Protein AF-A0A9P7VE29-F1 (afdb_monomer_lite)

Structure (mmCIF, N/CA/C/O backbone):
data_AF-A0A9P7VE29-F1
#
_entry.id   AF-A0A9P7VE29-F1
#
loop_
_atom_site.group_PDB
_atom_site.id
_atom_site.type_symbol
_atom_site.label_atom_id
_atom_site.label_alt_id
_atom_site.label_comp_id
_atom_site.label_asym_id
_atom_site.label_entity_id
_atom_site.label_seq_id
_atom_site.pdbx_PDB_ins_code
_atom_site.Cartn_x
_atom_site.Cartn_y
_atom_site.Cartn_z
_atom_site.occupancy
_atom_site.B_iso_or_equiv
_atom_site.auth_seq_id
_atom_site.auth_comp_id
_atom_site.auth_asym_id
_atom_site.auth_atom_id
_atom_site.pdbx_PDB_model_num
ATOM 1 N N . MET A 1 1 ? 29.656 24.419 2.955 1.00 75.81 1 MET A N 1
ATOM 2 C CA . MET A 1 1 ? 28.545 24.438 1.977 1.00 75.81 1 MET A CA 1
ATOM 3 C C . MET A 1 1 ? 28.379 23.036 1.425 1.00 75.81 1 MET A C 1
ATOM 5 O O . MET A 1 1 ? 29.348 22.506 0.902 1.00 75.81 1 MET A O 1
ATOM 9 N N . ILE A 1 2 ? 27.203 22.421 1.574 1.00 77.12 2 ILE A N 1
ATOM 10 C CA . ILE A 1 2 ? 26.905 21.156 0.888 1.00 77.12 2 ILE A CA 1
ATOM 11 C C . ILE A 1 2 ? 26.527 21.522 -0.553 1.00 77.12 2 ILE A C 1
ATOM 13 O O . ILE A 1 2 ? 25.641 22.362 -0.730 1.00 77.12 2 ILE A O 1
ATOM 17 N N . PRO A 1 3 ? 27.185 20.963 -1.580 1.00 87.25 3 PRO A N 1
ATOM 18 C CA . PRO A 1 3 ? 26.810 21.242 -2.958 1.00 87.25 3 PRO A CA 1
ATOM 19 C C . PRO A 1 3 ? 25.378 20.764 -3.207 1.00 87.25 3 PRO A C 1
ATOM 21 O O . PRO A 1 3 ? 24.994 19.687 -2.750 1.00 87.25 3 PRO A O 1
ATOM 24 N N . ILE A 1 4 ? 24.598 21.539 -3.961 1.00 87.38 4 ILE A N 1
ATOM 25 C CA . ILE A 1 4 ? 23.197 21.230 -4.299 1.00 87.38 4 ILE A CA 1
ATOM 26 C C . ILE A 1 4 ? 23.060 19.807 -4.872 1.00 87.38 4 ILE A C 1
ATOM 28 O O . ILE A 1 4 ? 22.106 19.100 -4.558 1.00 87.38 4 ILE A O 1
ATOM 32 N N . SER A 1 5 ? 24.061 19.343 -5.621 1.00 85.06 5 SER A N 1
ATOM 33 C CA . SER A 1 5 ? 24.131 17.986 -6.168 1.00 85.06 5 SER A CA 1
ATOM 34 C C . SER A 1 5 ? 24.091 16.890 -5.093 1.00 85.06 5 SER A C 1
ATOM 36 O O . SER A 1 5 ? 23.427 15.878 -5.285 1.00 85.06 5 SER A O 1
ATOM 38 N N . PHE A 1 6 ? 24.735 17.089 -3.937 1.00 86.31 6 PHE A N 1
ATOM 39 C CA . PHE A 1 6 ? 24.706 16.113 -2.838 1.00 86.31 6 PHE A CA 1
ATOM 40 C C . PHE A 1 6 ? 23.330 16.038 -2.173 1.00 86.31 6 PHE A C 1
ATOM 42 O O . PHE A 1 6 ? 22.884 14.948 -1.820 1.00 86.31 6 PHE A O 1
ATOM 49 N N . LEU A 1 7 ? 22.636 17.174 -2.039 1.00 88.31 7 LEU A N 1
ATOM 50 C CA . LEU A 1 7 ? 21.263 17.191 -1.528 1.00 88.31 7 LEU A CA 1
ATOM 51 C C . LEU A 1 7 ? 20.326 16.413 -2.459 1.00 88.31 7 LEU A C 1
ATOM 53 O O . LEU A 1 7 ? 19.532 15.605 -1.985 1.00 88.31 7 LEU A O 1
ATOM 57 N N . TRP A 1 8 ? 20.462 16.590 -3.776 1.00 86.56 8 TRP A N 1
ATOM 58 C CA . TRP A 1 8 ? 19.682 15.840 -4.765 1.00 86.56 8 TRP A CA 1
ATOM 59 C C . TRP A 1 8 ? 19.918 14.336 -4.697 1.00 86.56 8 TRP A C 1
ATOM 61 O O . TRP A 1 8 ? 18.954 13.574 -4.658 1.00 86.56 8 TRP A O 1
ATOM 71 N N . VAL A 1 9 ? 21.181 13.908 -4.635 1.00 86.44 9 VAL A N 1
ATOM 72 C CA . VAL A 1 9 ? 21.529 12.486 -4.494 1.00 86.44 9 VAL A CA 1
ATOM 73 C C . VAL A 1 9 ? 20.921 11.906 -3.219 1.00 86.44 9 VAL A C 1
ATOM 75 O O . VAL A 1 9 ? 20.396 10.795 -3.239 1.00 86.44 9 VAL A O 1
ATOM 78 N N . TRP A 1 10 ? 20.927 12.662 -2.121 1.00 88.94 10 TRP A N 1
ATOM 79 C CA . TRP A 1 10 ? 20.339 12.210 -0.866 1.00 88.94 10 TRP A CA 1
ATOM 80 C C . TRP A 1 10 ? 18.811 12.076 -0.937 1.00 88.94 10 TRP A C 1
ATOM 82 O O . TRP A 1 10 ? 18.278 11.040 -0.535 1.00 88.94 10 TRP A O 1
ATOM 92 N N . PHE A 1 11 ? 18.104 13.062 -1.502 1.00 88.06 11 PHE A N 1
ATOM 93 C CA . PHE A 1 11 ? 16.651 12.981 -1.696 1.00 88.06 11 PHE A CA 1
ATOM 94 C C . PHE A 1 11 ? 16.256 11.840 -2.640 1.00 88.06 11 PHE A C 1
ATOM 96 O O . PHE A 1 11 ? 15.346 11.072 -2.323 1.00 88.06 11 PHE A O 1
ATOM 103 N N . ALA A 1 12 ? 16.964 11.690 -3.762 1.00 85.25 12 ALA A N 1
ATOM 104 C CA . ALA A 1 12 ? 16.745 10.595 -4.702 1.00 85.25 12 ALA A CA 1
ATOM 105 C C . ALA A 1 12 ? 17.015 9.233 -4.047 1.00 85.25 12 ALA A C 1
ATOM 107 O O . ALA A 1 12 ? 16.220 8.310 -4.199 1.00 85.25 12 ALA A O 1
ATOM 108 N N . GLY A 1 13 ? 18.084 9.120 -3.255 1.00 87.81 13 GLY A N 1
ATOM 109 C CA . GLY A 1 13 ? 18.413 7.905 -2.513 1.00 87.81 13 GLY A CA 1
ATOM 110 C C . GLY A 1 13 ? 17.355 7.534 -1.471 1.00 87.81 13 GLY A C 1
ATOM 111 O O . GLY A 1 13 ? 16.974 6.369 -1.372 1.00 87.81 13 GLY A O 1
ATOM 112 N N . ALA A 1 14 ? 16.827 8.513 -0.730 1.00 89.69 14 ALA A N 1
ATOM 113 C CA . ALA A 1 14 ? 15.747 8.284 0.229 1.00 89.69 14 ALA A CA 1
ATOM 114 C C . ALA A 1 14 ? 14.462 7.793 -0.462 1.00 89.69 14 ALA A C 1
ATOM 116 O O . ALA A 1 14 ? 13.834 6.839 0.001 1.00 89.69 14 ALA A O 1
ATOM 117 N N . LEU A 1 15 ? 14.107 8.403 -1.598 1.00 87.75 15 LEU A N 1
ATOM 118 C CA . LEU A 1 15 ? 12.953 8.001 -2.398 1.00 87.75 15 LEU A CA 1
ATOM 119 C C . LEU A 1 15 ? 13.136 6.590 -2.982 1.00 87.75 15 LEU A C 1
ATOM 121 O O . LEU A 1 15 ? 12.229 5.761 -2.890 1.00 87.75 15 LEU A O 1
ATOM 125 N N . LEU A 1 16 ? 14.325 6.288 -3.516 1.00 87.44 16 LEU A N 1
ATOM 126 C CA . LEU A 1 16 ? 14.678 4.963 -4.026 1.00 87.44 16 LEU A CA 1
ATOM 127 C C . LEU A 1 16 ? 14.506 3.904 -2.933 1.00 87.44 16 LEU A C 1
ATOM 129 O O . LEU A 1 16 ? 13.811 2.914 -3.157 1.00 87.44 16 LEU A O 1
ATOM 133 N N . ALA A 1 17 ? 15.065 4.145 -1.742 1.00 90.50 17 ALA A N 1
ATOM 134 C CA . ALA A 1 17 ? 14.970 3.233 -0.605 1.00 90.50 17 ALA A CA 1
ATOM 135 C C . ALA A 1 17 ? 13.512 2.976 -0.190 1.00 90.50 17 ALA A C 1
ATOM 137 O O . ALA A 1 17 ? 13.127 1.829 0.052 1.00 90.50 17 ALA A O 1
ATOM 138 N N . GLN A 1 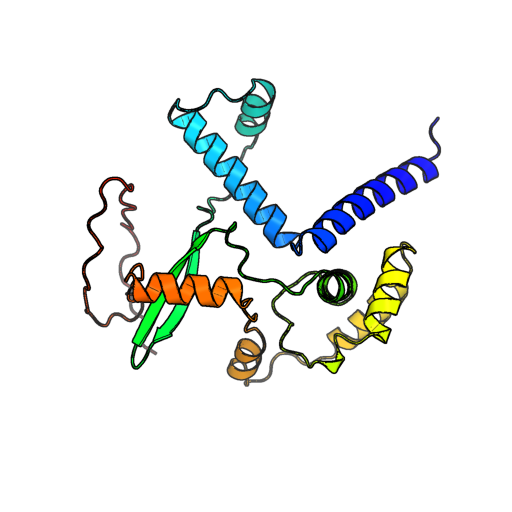18 ? 12.677 4.019 -0.158 1.00 89.75 18 GLN A N 1
ATOM 139 C CA . GLN A 1 18 ? 11.247 3.885 0.124 1.00 89.75 18 GLN A CA 1
ATOM 140 C C . GLN A 1 18 ? 10.540 3.022 -0.931 1.00 89.75 18 GLN A C 1
ATOM 142 O O . GLN A 1 18 ? 9.814 2.090 -0.581 1.00 89.75 18 GLN A O 1
ATOM 147 N N . HIS A 1 19 ? 10.809 3.250 -2.217 1.00 87.31 19 HIS A N 1
ATOM 148 C CA . HIS A 1 19 ? 10.268 2.415 -3.288 1.00 87.31 19 HIS A CA 1
ATOM 149 C C . HIS A 1 19 ? 10.789 0.974 -3.250 1.00 87.31 19 HIS A C 1
ATOM 151 O O . HIS A 1 19 ? 10.026 0.055 -3.537 1.00 87.31 19 HIS A O 1
ATOM 157 N N . THR A 1 20 ? 12.039 0.739 -2.835 1.00 88.75 20 THR A N 1
ATOM 158 C CA . THR A 1 20 ? 12.557 -0.627 -2.647 1.00 88.75 20 THR A CA 1
ATOM 159 C C . THR A 1 20 ? 11.725 -1.373 -1.608 1.00 88.75 20 THR A C 1
ATOM 161 O O . THR A 1 20 ? 11.381 -2.540 -1.797 1.00 88.75 20 THR A O 1
ATOM 164 N N . VAL A 1 21 ? 11.365 -0.699 -0.510 1.00 90.31 21 VAL A N 1
ATOM 165 C CA . VAL A 1 21 ? 10.508 -1.275 0.532 1.00 90.31 21 VAL A CA 1
ATOM 166 C C . VAL A 1 21 ? 9.122 -1.602 -0.022 1.00 90.31 21 VAL A C 1
ATOM 168 O O . VAL A 1 21 ? 8.611 -2.682 0.272 1.00 90.31 21 VAL A O 1
ATOM 171 N N . TYR A 1 22 ? 8.537 -0.725 -0.840 1.00 87.69 22 TYR A N 1
ATOM 172 C CA . TYR A 1 22 ? 7.242 -0.961 -1.489 1.00 87.69 22 TYR A CA 1
ATOM 173 C C . TYR A 1 22 ? 7.268 -2.168 -2.424 1.00 87.69 22 TYR A C 1
ATOM 175 O O . TYR A 1 22 ? 6.435 -3.061 -2.291 1.00 87.69 22 TYR A O 1
ATOM 183 N N . VAL A 1 23 ? 8.282 -2.265 -3.286 1.00 86.31 23 VAL A N 1
ATOM 184 C CA . VAL A 1 23 ? 8.457 -3.411 -4.188 1.00 86.31 23 VAL A CA 1
ATOM 185 C C . VAL A 1 23 ? 8.643 -4.707 -3.399 1.00 86.31 23 VAL A C 1
ATOM 187 O O . VAL A 1 23 ? 8.011 -5.713 -3.713 1.00 86.31 23 VAL A O 1
ATOM 190 N N . ARG A 1 24 ? 9.460 -4.683 -2.337 1.00 87.88 24 ARG A N 1
ATOM 191 C CA . ARG A 1 24 ? 9.727 -5.860 -1.497 1.00 87.88 24 ARG A CA 1
ATOM 192 C C . ARG A 1 24 ? 8.501 -6.325 -0.714 1.00 87.88 24 ARG A C 1
ATOM 194 O O . ARG A 1 24 ? 8.327 -7.526 -0.537 1.00 87.88 24 ARG A O 1
ATOM 201 N N . LYS A 1 25 ? 7.701 -5.391 -0.199 1.00 85.88 25 LYS A N 1
ATOM 202 C CA . LYS A 1 25 ? 6.489 -5.694 0.576 1.00 85.88 25 LYS A CA 1
ATOM 203 C C . LYS A 1 25 ? 5.252 -5.894 -0.293 1.00 85.88 25 LYS A C 1
ATOM 205 O O . LYS A 1 25 ? 4.203 -6.189 0.261 1.00 85.88 25 LYS A O 1
ATOM 210 N N . ASP A 1 26 ? 5.392 -5.735 -1.607 1.00 84.62 26 ASP A N 1
ATOM 211 C CA . ASP A 1 26 ? 4.286 -5.791 -2.558 1.00 84.62 26 ASP A CA 1
ATOM 212 C C . ASP A 1 26 ? 3.151 -4.817 -2.200 1.00 84.62 26 ASP A C 1
ATOM 214 O O . ASP A 1 26 ? 1.978 -5.163 -2.243 1.00 84.62 26 ASP A O 1
ATOM 218 N N . LEU A 1 27 ? 3.530 -3.604 -1.781 1.00 84.94 27 LEU A N 1
ATOM 219 C CA . LEU A 1 27 ? 2.615 -2.536 -1.377 1.00 84.94 27 LEU A CA 1
ATOM 220 C C . LEU A 1 27 ? 2.662 -1.396 -2.384 1.00 84.94 27 LEU A C 1
ATOM 222 O O . LEU A 1 27 ? 3.737 -1.019 -2.858 1.00 84.94 27 LEU A O 1
ATOM 226 N N . THR A 1 28 ? 1.514 -0.776 -2.631 1.00 84.69 28 THR A N 1
ATOM 227 C CA . THR A 1 28 ? 1.458 0.493 -3.364 1.00 84.69 28 THR A CA 1
ATOM 228 C C . THR A 1 28 ? 1.632 1.692 -2.437 1.00 84.69 28 THR A C 1
ATOM 230 O O . THR A 1 28 ? 1.356 1.650 -1.235 1.00 84.69 28 THR A O 1
ATOM 233 N N . THR A 1 29 ? 2.029 2.828 -3.013 1.00 84.44 29 THR A N 1
ATOM 234 C CA . THR A 1 29 ? 2.123 4.108 -2.295 1.00 84.44 29 THR A CA 1
ATOM 235 C C . THR A 1 29 ? 0.766 4.505 -1.701 1.00 84.44 29 THR A C 1
ATOM 237 O O . THR A 1 29 ? 0.694 5.058 -0.604 1.00 84.44 29 THR A O 1
ATOM 240 N N . ILE A 1 30 ? -0.329 4.209 -2.412 1.00 83.38 30 ILE A N 1
ATOM 241 C CA . ILE A 1 30 ? -1.697 4.518 -1.976 1.00 83.38 30 ILE A CA 1
ATOM 242 C C . ILE A 1 30 ? -2.090 3.660 -0.767 1.00 83.38 30 ILE A C 1
ATOM 244 O O . ILE A 1 30 ? -2.738 4.157 0.162 1.00 83.38 30 ILE A O 1
ATOM 248 N N . GLU A 1 31 ? -1.698 2.388 -0.745 1.00 84.19 31 GLU A N 1
ATOM 249 C CA . GLU A 1 31 ? -1.949 1.491 0.384 1.00 84.19 31 GLU A CA 1
ATOM 250 C C . GLU A 1 31 ? -1.152 1.882 1.619 1.00 84.19 31 GLU A C 1
ATOM 252 O O . GLU A 1 31 ? -1.751 2.008 2.685 1.00 84.19 31 GLU A O 1
ATOM 257 N N . ASP A 1 32 ? 0.146 2.162 1.487 1.00 87.06 32 ASP A N 1
ATOM 258 C CA . ASP A 1 32 ? 0.966 2.622 2.615 1.00 87.06 32 ASP A CA 1
ATOM 259 C C . ASP A 1 32 ? 0.418 3.933 3.198 1.00 87.06 32 ASP A C 1
ATOM 261 O O . ASP A 1 32 ? 0.259 4.081 4.413 1.00 87.06 32 ASP A O 1
ATOM 265 N N . LEU A 1 33 ? -0.004 4.861 2.332 1.00 85.81 33 LEU A N 1
ATOM 266 C CA . LEU A 1 33 ? -0.656 6.094 2.763 1.00 85.81 33 LEU A CA 1
ATOM 267 C C . LEU A 1 33 ? -1.979 5.818 3.497 1.00 85.81 33 LEU A C 1
ATOM 269 O O . LEU A 1 33 ? -2.259 6.447 4.521 1.00 85.81 33 LEU A O 1
ATOM 273 N N . SER A 1 34 ? -2.789 4.880 3.001 1.00 85.56 34 SER A N 1
ATOM 274 C CA . SER A 1 34 ? -4.060 4.483 3.623 1.00 85.56 34 SER A CA 1
ATOM 275 C C . SER A 1 34 ? -3.839 3.831 4.991 1.00 85.56 34 SER A C 1
ATOM 277 O O . SER A 1 34 ? -4.496 4.195 5.968 1.00 85.56 34 SER A O 1
ATOM 279 N N . GLN A 1 35 ? -2.866 2.925 5.091 1.00 88.31 35 GLN A N 1
ATOM 280 C CA . GLN A 1 35 ? -2.464 2.285 6.342 1.00 88.31 35 GLN A CA 1
ATOM 281 C C . GLN A 1 35 ? -1.915 3.309 7.341 1.00 88.31 35 GLN A C 1
ATOM 283 O O . GLN A 1 35 ? -2.268 3.281 8.520 1.00 88.31 35 GLN A O 1
ATOM 288 N N . GLY A 1 36 ? -1.092 4.253 6.882 1.00 86.06 36 GLY A N 1
ATOM 289 C CA . GLY A 1 36 ? -0.565 5.342 7.700 1.00 86.06 36 GLY A CA 1
ATOM 290 C C . GLY A 1 36 ? -1.666 6.254 8.245 1.00 86.06 36 GLY A C 1
ATOM 291 O O . GLY A 1 36 ? -1.647 6.596 9.430 1.00 86.06 36 GLY A O 1
ATOM 292 N N . ARG A 1 37 ? -2.659 6.609 7.417 1.00 84.25 37 ARG A N 1
ATOM 293 C CA . ARG A 1 37 ? -3.846 7.370 7.848 1.00 84.25 37 ARG A CA 1
ATOM 294 C C . ARG A 1 37 ? -4.633 6.612 8.912 1.00 84.25 37 ARG A C 1
ATOM 296 O O . ARG A 1 37 ? -4.935 7.187 9.953 1.00 84.25 37 ARG A O 1
ATOM 303 N N . PHE A 1 38 ? -4.874 5.321 8.698 1.00 86.00 38 PHE A N 1
ATOM 304 C CA . PHE A 1 38 ? -5.592 4.486 9.655 1.00 86.00 38 PHE A CA 1
ATOM 305 C C . PHE A 1 38 ? -4.854 4.336 10.996 1.00 86.00 38 PHE A C 1
ATOM 307 O O . PHE A 1 38 ? -5.468 4.482 12.051 1.00 86.00 38 PHE A O 1
ATOM 314 N N . LYS A 1 39 ? -3.528 4.133 10.990 1.00 85.31 39 LYS A N 1
ATOM 315 C CA . LYS A 1 39 ? -2.718 4.083 12.225 1.00 85.31 39 LYS A CA 1
ATOM 316 C C . LYS A 1 39 ? -2.794 5.388 13.012 1.00 85.31 39 LYS A C 1
ATOM 318 O O . LYS A 1 39 ? -2.961 5.359 14.227 1.00 85.31 39 LYS A O 1
ATOM 323 N N . ARG A 1 40 ? -2.688 6.532 12.326 1.00 81.69 40 ARG A N 1
ATOM 324 C CA . ARG A 1 40 ? -2.809 7.858 12.955 1.00 81.69 40 ARG A CA 1
ATOM 325 C C . ARG A 1 40 ? -4.199 8.075 13.539 1.00 81.69 40 ARG A C 1
ATOM 327 O O . ARG A 1 40 ? -4.306 8.598 14.641 1.00 81.69 40 ARG A O 1
ATOM 334 N N . PHE A 1 41 ? -5.233 7.644 12.819 1.00 82.50 41 PHE A N 1
ATOM 335 C CA . PHE A 1 41 ? -6.609 7.700 13.291 1.00 82.50 41 PHE A CA 1
ATOM 336 C C . PHE A 1 41 ? -6.801 6.873 14.569 1.00 82.50 41 PHE A C 1
ATOM 338 O O . PHE A 1 41 ? -7.195 7.430 15.589 1.00 82.50 41 PHE A O 1
ATOM 345 N N . LYS A 1 42 ? -6.421 5.588 14.560 1.00 82.75 42 LYS A N 1
ATOM 346 C CA . LYS A 1 42 ? -6.508 4.720 15.747 1.00 82.75 42 LYS A CA 1
ATOM 347 C C . LYS A 1 42 ? -5.713 5.258 16.937 1.00 82.75 42 LYS A C 1
ATOM 349 O O . LYS A 1 42 ? -6.183 5.197 18.066 1.00 82.75 42 LYS A O 1
ATOM 354 N N . ALA A 1 43 ? -4.522 5.803 16.694 1.00 81.75 43 ALA A N 1
ATOM 355 C CA . ALA A 1 43 ? -3.702 6.397 17.745 1.00 81.75 43 ALA A CA 1
ATOM 356 C C . ALA A 1 43 ? -4.372 7.628 18.382 1.00 81.75 43 ALA A C 1
ATOM 358 O O . ALA A 1 43 ? -4.331 7.796 19.599 1.00 81.75 43 ALA A O 1
ATOM 359 N N . LEU A 1 44 ? -5.013 8.473 17.569 1.00 79.56 44 LEU A N 1
ATOM 360 C CA . LEU A 1 44 ? -5.776 9.619 18.058 1.00 79.56 44 LEU A CA 1
ATOM 361 C C . LEU A 1 44 ? -7.024 9.177 18.832 1.00 79.56 44 LEU A C 1
ATOM 363 O O . LEU A 1 44 ? -7.318 9.734 19.885 1.00 79.56 44 LEU A O 1
ATOM 367 N N . GLU A 1 45 ? -7.734 8.165 18.336 1.00 82.38 45 GLU A N 1
ATOM 368 C CA . GLU A 1 45 ? -8.905 7.597 19.002 1.00 82.38 45 GLU A CA 1
ATOM 369 C C . GLU A 1 45 ? -8.547 7.036 20.386 1.00 82.38 45 GLU A C 1
ATOM 371 O O . GLU A 1 45 ? -9.169 7.411 21.378 1.00 82.38 45 GLU A O 1
ATOM 376 N N . ALA A 1 46 ? -7.494 6.218 20.470 1.00 83.31 46 ALA A N 1
ATOM 377 C CA . ALA A 1 46 ? -7.010 5.658 21.730 1.00 83.31 46 ALA A CA 1
ATOM 378 C C . ALA A 1 46 ? -6.529 6.746 22.706 1.00 83.31 46 ALA A C 1
ATOM 380 O O . ALA A 1 46 ? -6.702 6.624 23.915 1.00 83.31 46 ALA A O 1
ATOM 381 N N . TYR A 1 47 ? -5.924 7.830 22.210 1.00 81.62 47 TYR A N 1
ATOM 382 C CA . TYR A 1 47 ? -5.555 8.977 23.044 1.00 81.62 47 TYR A CA 1
ATOM 383 C C . TYR A 1 47 ? -6.779 9.720 23.588 1.00 81.62 47 TYR A C 1
ATOM 385 O O . TYR A 1 47 ? -6.827 10.023 24.778 1.00 81.62 47 TYR A O 1
ATOM 393 N N . ASN A 1 48 ? -7.784 9.972 22.747 1.00 81.31 48 ASN A N 1
ATOM 394 C CA . ASN A 1 48 ? -9.019 10.643 23.159 1.00 81.31 48 ASN A CA 1
ATOM 395 C C . ASN A 1 48 ? -9.826 9.809 24.166 1.00 81.31 48 ASN A C 1
ATOM 397 O O . ASN A 1 48 ? -10.471 10.377 25.042 1.00 81.31 48 ASN A O 1
ATOM 401 N N . LYS A 1 49 ? -9.756 8.476 24.070 1.00 83.12 49 LYS A N 1
ATOM 402 C CA . LYS A 1 49 ? -10.344 7.535 25.039 1.00 83.12 49 LYS A CA 1
ATOM 403 C C . LYS A 1 49 ? -9.510 7.364 26.318 1.00 83.12 49 LYS A C 1
ATOM 405 O O . LYS A 1 49 ? -9.948 6.691 27.241 1.00 83.12 49 LYS A O 1
ATOM 410 N N . GLY A 1 50 ? -8.315 7.959 26.391 1.00 81.94 50 GLY A N 1
ATOM 411 C CA . GLY A 1 50 ? -7.403 7.821 27.533 1.00 81.94 50 GLY A CA 1
ATOM 412 C C . GLY A 1 50 ? -6.690 6.464 27.620 1.00 81.94 50 GLY A C 1
ATOM 413 O O . GLY A 1 50 ? -5.995 6.197 28.596 1.00 81.94 50 GLY A O 1
ATOM 414 N N . GLU A 1 51 ? -6.821 5.619 26.597 1.00 80.31 51 GLU A N 1
ATOM 415 C CA . GLU A 1 51 ? -6.288 4.253 26.550 1.00 80.31 51 GLU A CA 1
ATOM 416 C C . GLU A 1 51 ? -4.799 4.207 26.171 1.00 80.31 51 GLU A C 1
ATOM 418 O O . GLU A 1 51 ? -4.114 3.227 26.457 1.00 80.31 51 GLU A O 1
ATOM 423 N N . SER A 1 52 ? -4.264 5.260 25.534 1.00 73.81 52 SER A N 1
ATOM 424 C CA . SER A 1 52 ? -2.859 5.301 25.107 1.00 73.81 52 SER A CA 1
ATOM 425 C C . SER A 1 52 ? -2.098 6.525 25.617 1.00 73.81 52 SER A C 1
ATOM 427 O O . SER A 1 52 ? -2.537 7.671 25.497 1.00 73.81 52 SER A O 1
ATOM 429 N N . LYS A 1 53 ? -0.887 6.282 26.132 1.00 71.50 53 LYS A N 1
ATOM 430 C CA . LYS A 1 53 ? 0.102 7.327 26.416 1.00 71.50 53 LYS A CA 1
ATOM 431 C C . LYS A 1 53 ? 0.919 7.578 25.152 1.00 71.50 53 LYS A C 1
ATOM 433 O O . LYS A 1 53 ? 1.964 6.968 24.946 1.00 71.50 53 LYS A O 1
ATOM 438 N N . LEU A 1 54 ? 0.425 8.454 24.279 1.00 72.81 54 LEU A N 1
ATOM 439 C CA . LEU A 1 54 ? 1.231 8.967 23.171 1.00 72.81 54 LEU A CA 1
ATOM 440 C C . LEU A 1 54 ? 2.460 9.700 23.718 1.00 72.81 54 LEU A C 1
ATOM 442 O O . LEU A 1 54 ? 2.355 10.474 24.671 1.00 72.81 54 LEU A O 1
ATOM 446 N N . ASN A 1 55 ? 3.612 9.517 23.070 1.00 79.50 55 ASN A N 1
ATOM 447 C CA . ASN A 1 55 ? 4.793 10.321 23.375 1.00 79.50 55 ASN A CA 1
ATOM 448 C C . ASN A 1 55 ? 4.467 11.817 23.195 1.00 79.50 55 ASN A C 1
ATOM 450 O O . ASN A 1 55 ? 3.739 12.168 22.260 1.00 79.50 55 ASN A O 1
ATOM 454 N N . PRO A 1 56 ? 5.032 12.720 24.018 1.00 74.88 56 PRO A N 1
ATOM 455 C CA . PRO A 1 56 ? 4.687 14.145 23.998 1.00 74.88 56 PRO A CA 1
ATOM 456 C C . PRO A 1 56 ? 4.886 14.782 22.616 1.00 74.88 56 PRO A C 1
ATOM 458 O O . PRO A 1 56 ? 4.063 15.579 22.170 1.00 74.88 56 PRO A O 1
ATOM 461 N N . VAL A 1 57 ? 5.918 14.350 21.884 1.00 77.50 57 VAL A N 1
ATOM 462 C CA . VAL A 1 57 ? 6.180 14.774 20.500 1.00 77.50 57 VAL A CA 1
ATOM 463 C C . VAL A 1 57 ? 5.062 14.328 19.549 1.00 77.50 57 VAL A C 1
ATOM 465 O O . VAL A 1 57 ? 4.586 15.116 18.736 1.00 77.50 57 VAL A O 1
ATOM 468 N N . GLN A 1 58 ? 4.594 13.082 19.660 1.00 76.75 58 GLN A N 1
ATOM 469 C CA . GLN A 1 58 ? 3.525 12.551 18.806 1.00 76.75 58 GLN A CA 1
ATOM 470 C C . GLN A 1 58 ? 2.182 13.218 19.105 1.00 76.75 58 GLN A C 1
ATOM 472 O O . GLN A 1 58 ? 1.482 13.618 18.176 1.00 76.75 58 GLN A O 1
ATOM 477 N N . ALA A 1 59 ? 1.854 13.397 20.387 1.00 76.69 59 ALA A N 1
ATOM 478 C CA . ALA A 1 59 ? 0.660 14.116 20.814 1.00 76.69 59 ALA A CA 1
ATOM 479 C C . ALA A 1 59 ? 0.665 15.563 20.295 1.00 76.69 59 ALA A C 1
ATOM 481 O O . ALA A 1 59 ? -0.357 16.051 19.814 1.00 76.69 59 ALA A O 1
ATOM 482 N N . TRP A 1 60 ? 1.821 16.234 20.324 1.00 79.56 60 TRP A N 1
ATOM 483 C CA . TRP A 1 60 ? 1.978 17.579 19.773 1.00 79.56 60 TRP A CA 1
ATOM 484 C C . TRP A 1 60 ? 1.759 17.624 18.253 1.00 79.56 60 TRP A C 1
ATOM 486 O O . TRP A 1 60 ? 0.991 18.457 17.771 1.00 79.56 60 TRP A O 1
ATOM 496 N N . PHE A 1 61 ? 2.358 16.700 17.491 1.00 78.44 61 PHE A N 1
ATOM 497 C CA . PHE A 1 61 ? 2.152 16.622 16.039 1.00 78.44 61 PHE A CA 1
ATOM 498 C C . PHE A 1 61 ? 0.696 16.329 15.664 1.00 78.44 61 PHE A C 1
ATOM 500 O O . PHE A 1 61 ? 0.185 16.928 14.718 1.00 78.44 61 PHE A O 1
ATOM 507 N N . LEU A 1 62 ? 0.025 15.440 16.401 1.00 73.00 62 LEU A N 1
ATOM 508 C CA . LEU A 1 62 ? -1.381 15.096 16.179 1.00 73.00 62 LEU A CA 1
ATOM 509 C C . LEU A 1 62 ? -2.310 16.274 16.502 1.00 73.00 62 LEU A C 1
ATOM 511 O O . LEU A 1 62 ? -3.171 16.597 15.690 1.00 73.00 62 LEU A O 1
ATOM 515 N N . LYS A 1 63 ? -2.088 16.983 17.619 1.00 72.12 63 LYS A N 1
ATOM 516 C CA . LYS A 1 63 ? -2.868 18.182 17.992 1.00 72.12 63 LYS A CA 1
ATOM 517 C C . LYS A 1 63 ? -2.691 19.347 17.016 1.00 72.12 63 LYS A C 1
ATOM 519 O O . LYS A 1 63 ? -3.598 20.154 16.852 1.00 72.12 63 LYS A O 1
ATOM 524 N N . ARG A 1 64 ? -1.529 19.452 16.364 1.00 76.06 64 ARG A N 1
ATOM 525 C CA . ARG A 1 64 ? -1.232 20.525 15.401 1.00 76.06 64 ARG A CA 1
ATOM 526 C C . ARG A 1 64 ? -1.904 20.318 14.039 1.00 76.06 64 ARG A C 1
ATOM 528 O O . ARG A 1 64 ? -1.952 21.251 13.234 1.00 76.06 64 ARG A O 1
ATOM 535 N N . GLN A 1 65 ? -2.426 19.125 13.754 1.00 69.69 65 GLN A N 1
ATOM 536 C CA . GLN A 1 65 ? -3.194 18.898 12.535 1.00 69.69 65 GLN A CA 1
ATOM 537 C C . GLN A 1 65 ? -4.523 19.658 12.632 1.00 69.69 65 GLN A C 1
ATOM 539 O O . GLN A 1 65 ? -5.444 19.252 13.328 1.00 69.69 65 GLN A O 1
ATOM 544 N N . LYS A 1 66 ? -4.619 20.786 11.912 1.00 56.69 66 LYS A N 1
ATOM 545 C CA . LYS A 1 66 ? -5.819 21.648 11.860 1.00 56.69 66 LYS A CA 1
ATOM 546 C C . LYS A 1 66 ? -7.068 20.932 11.342 1.00 56.69 66 LYS A C 1
ATOM 548 O O . LYS A 1 66 ? -8.174 21.431 11.514 1.00 56.69 66 LYS A O 1
ATOM 553 N N . ARG A 1 67 ? -6.887 19.809 10.652 1.00 61.03 67 ARG A N 1
ATOM 554 C CA . ARG A 1 67 ? -7.966 18.943 10.193 1.00 61.03 67 ARG A CA 1
ATOM 555 C C . ARG A 1 67 ? -7.778 17.597 10.877 1.00 61.03 67 ARG A C 1
ATOM 557 O O . ARG A 1 67 ? -6.644 17.105 10.846 1.00 61.03 67 ARG A O 1
ATOM 564 N N . PRO A 1 68 ? -8.832 17.001 11.461 1.00 59.72 68 PRO A N 1
ATOM 565 C CA . PRO A 1 68 ? -8.747 15.607 11.865 1.00 59.72 68 PRO A CA 1
ATOM 566 C C . PRO A 1 68 ? -8.271 14.799 10.647 1.00 59.72 68 PRO A C 1
ATOM 568 O O . PRO A 1 68 ? -8.656 15.136 9.518 1.00 59.72 68 PRO A O 1
ATOM 571 N N . PRO A 1 69 ? -7.391 13.795 10.824 1.00 60.81 69 PRO A N 1
ATOM 572 C CA . PRO A 1 69 ? -7.015 12.927 9.716 1.00 60.81 69 PRO A CA 1
ATOM 573 C C . PRO A 1 69 ? -8.306 12.443 9.060 1.00 60.81 69 PRO A C 1
ATOM 575 O O . PRO A 1 69 ? -9.197 11.999 9.782 1.00 60.81 69 PRO A O 1
ATOM 578 N N . ASN A 1 70 ? -8.432 12.606 7.733 1.00 58.50 70 ASN A N 1
ATOM 579 C CA . ASN A 1 70 ? -9.640 12.225 6.995 1.00 58.50 70 ASN A CA 1
ATOM 580 C C . ASN A 1 70 ? -10.125 10.874 7.527 1.00 58.50 70 ASN A C 1
ATOM 582 O O . ASN A 1 70 ? -9.350 9.915 7.485 1.00 58.50 70 ASN A O 1
ATOM 586 N N . TRP A 1 71 ? -11.342 10.844 8.083 1.00 58.94 71 TRP A N 1
ATOM 587 C CA . TRP A 1 71 ? -11.945 9.679 8.727 1.00 58.94 71 TRP A CA 1
ATOM 588 C C . TRP A 1 71 ? -12.021 8.531 7.718 1.00 58.94 71 TRP A C 1
ATOM 590 O O . TRP A 1 71 ? -13.002 8.352 7.009 1.00 58.94 71 TRP A O 1
ATOM 600 N N . SER A 1 72 ? -10.953 7.752 7.618 1.00 63.06 72 SER A N 1
ATOM 601 C CA . SER A 1 72 ? -11.003 6.425 7.041 1.00 63.06 72 SER A CA 1
ATOM 602 C C . SER A 1 72 ? -10.925 5.483 8.224 1.00 63.06 72 SER A C 1
ATOM 604 O O . SER A 1 72 ? -9.852 5.342 8.818 1.00 63.06 72 SER A O 1
ATOM 606 N N . SER A 1 73 ? -12.032 4.817 8.550 1.00 67.44 73 SER A N 1
ATOM 607 C CA . SER A 1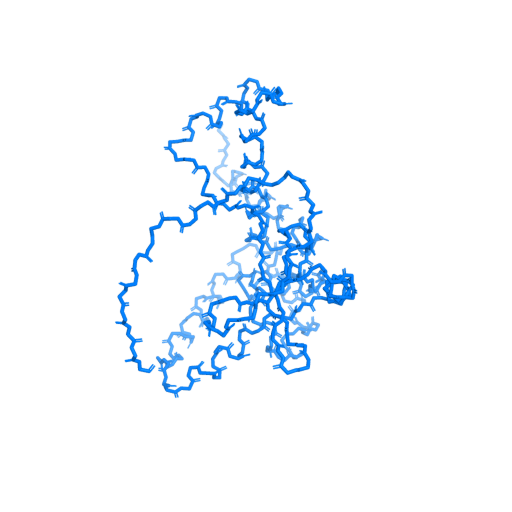 73 ? -12.064 3.742 9.552 1.00 67.44 73 SER A CA 1
ATOM 608 C C . SER A 1 73 ? -11.116 2.587 9.205 1.00 67.44 73 SER A C 1
ATOM 610 O O . SER A 1 73 ? -11.017 1.624 9.953 1.00 67.44 73 SER A O 1
ATOM 612 N N . GLY A 1 74 ? -10.434 2.649 8.053 1.00 79.19 74 GLY A N 1
ATOM 613 C CA . GLY A 1 74 ? -9.581 1.590 7.534 1.00 79.19 74 GLY A CA 1
ATOM 614 C C . GLY A 1 74 ? -10.383 0.377 7.079 1.00 79.19 74 GLY A C 1
ATOM 615 O O . GLY A 1 74 ? -9.788 -0.544 6.531 1.00 79.19 74 GLY A O 1
ATOM 616 N N . GLN A 1 75 ? -11.701 0.389 7.278 1.00 84.75 75 GLN A N 1
ATOM 617 C CA . GLN A 1 75 ? -12.620 -0.627 6.810 1.00 84.75 75 GLN A CA 1
ATOM 618 C C . GLN A 1 75 ? -12.939 -0.356 5.346 1.00 84.75 75 GLN A C 1
ATOM 620 O O . GLN A 1 75 ? -13.178 0.777 4.919 1.00 84.75 75 GLN A O 1
ATOM 625 N N . ARG A 1 76 ? -12.896 -1.423 4.571 1.00 87.50 76 ARG A N 1
ATOM 626 C CA . ARG A 1 76 ? -13.249 -1.483 3.166 1.00 87.50 76 ARG A CA 1
ATOM 627 C C . ARG A 1 76 ? -14.262 -2.605 3.008 1.00 87.50 76 ARG A C 1
ATOM 629 O O . ARG A 1 76 ? -14.296 -3.554 3.787 1.00 87.50 76 ARG A O 1
ATOM 636 N N . PHE A 1 77 ? -15.091 -2.481 1.987 1.00 88.94 77 PHE A N 1
ATOM 637 C CA . PHE A 1 77 ? -16.143 -3.442 1.709 1.00 88.94 77 PHE A CA 1
ATOM 638 C C . PHE A 1 77 ? -15.949 -3.981 0.305 1.00 88.94 77 PHE A C 1
ATOM 640 O O . PHE A 1 77 ? -15.673 -3.223 -0.626 1.00 88.94 77 PHE A O 1
ATOM 647 N N . VAL A 1 78 ? -16.085 -5.292 0.160 1.00 89.75 78 VAL A N 1
ATOM 648 C CA . VAL A 1 78 ? -16.086 -5.957 -1.139 1.00 89.75 78 VAL A CA 1
ATOM 649 C C . VAL A 1 78 ? -17.424 -6.641 -1.340 1.00 89.75 78 VAL A C 1
ATOM 651 O O . VAL A 1 78 ? -17.910 -7.346 -0.458 1.00 89.75 78 VAL A O 1
ATOM 654 N N . SER A 1 79 ? -18.029 -6.412 -2.504 1.00 89.81 79 SER A N 1
ATOM 655 C CA . SER A 1 79 ? -19.223 -7.138 -2.918 1.00 89.81 79 SER A CA 1
ATOM 656 C C . SER A 1 79 ? -18.817 -8.400 -3.674 1.00 89.81 79 SER A C 1
ATOM 658 O O . SER A 1 79 ? -18.062 -8.331 -4.643 1.00 89.81 79 SER A O 1
ATOM 660 N N . ILE A 1 80 ? -19.321 -9.542 -3.223 1.00 88.88 80 ILE A N 1
ATOM 661 C CA . ILE A 1 80 ? -19.068 -10.870 -3.772 1.00 88.88 80 ILE A CA 1
ATOM 662 C C . ILE A 1 80 ? -20.396 -11.416 -4.293 1.00 88.88 80 ILE A C 1
ATOM 664 O O . ILE A 1 80 ? -21.408 -11.351 -3.598 1.00 88.88 80 ILE A O 1
ATOM 668 N N . ALA A 1 81 ? -20.406 -11.943 -5.514 1.00 88.12 81 ALA A N 1
ATOM 669 C CA . ALA A 1 81 ? -21.554 -12.685 -6.023 1.00 88.12 81 ALA A CA 1
ATOM 670 C C . ALA A 1 81 ? -21.587 -14.075 -5.371 1.00 88.12 81 ALA A C 1
ATOM 672 O O . ALA A 1 81 ? -20.582 -14.787 -5.403 1.00 88.12 81 ALA A O 1
ATOM 673 N N . HIS A 1 82 ? -22.718 -14.441 -4.774 1.00 86.69 82 HIS A N 1
ATOM 674 C CA . HIS A 1 82 ? -22.933 -15.740 -4.151 1.00 86.69 82 HIS A CA 1
ATOM 675 C C . HIS A 1 82 ? -24.315 -16.254 -4.555 1.00 86.69 82 HIS A C 1
ATOM 677 O O . HIS A 1 82 ? -25.326 -15.713 -4.113 1.00 86.69 82 HIS A O 1
ATOM 683 N N . GLU A 1 83 ? -24.336 -17.264 -5.428 1.00 87.50 83 GLU A N 1
ATOM 684 C CA . GLU A 1 83 ? -25.566 -17.800 -6.026 1.00 87.50 83 GLU A CA 1
ATOM 685 C C . GLU A 1 83 ? -26.413 -16.673 -6.653 1.00 87.50 83 GLU A C 1
ATOM 687 O O . GLU A 1 83 ? -25.924 -15.972 -7.543 1.00 87.50 83 GLU A O 1
ATOM 692 N N . ASP A 1 84 ? -27.638 -16.466 -6.165 1.00 86.31 84 ASP A N 1
ATOM 693 C CA . ASP A 1 84 ? -28.604 -15.499 -6.698 1.00 86.31 84 ASP A CA 1
ATOM 694 C C . ASP A 1 84 ? -28.512 -14.101 -6.062 1.00 86.31 84 ASP A C 1
ATOM 696 O O . ASP A 1 84 ? -29.195 -13.168 -6.489 1.00 86.31 84 ASP A O 1
ATOM 700 N N . PHE A 1 85 ? -27.671 -13.917 -5.040 1.00 85.69 85 PHE A N 1
ATOM 701 C CA . PHE A 1 85 ? -27.549 -12.646 -4.328 1.00 85.69 85 PHE A CA 1
ATOM 702 C C . PHE A 1 85 ? -26.101 -12.163 -4.226 1.00 85.69 85 PHE A C 1
ATOM 704 O O . PHE A 1 85 ? -25.128 -12.831 -4.579 1.00 85.69 85 PHE A O 1
ATOM 711 N N . ARG A 1 86 ? -25.945 -10.917 -3.776 1.00 86.94 86 ARG A N 1
ATOM 712 C CA . ARG A 1 86 ? -24.634 -10.335 -3.493 1.00 86.94 86 ARG A CA 1
ATOM 713 C C . ARG A 1 86 ? -24.424 -10.277 -1.997 1.00 86.94 86 ARG A C 1
ATOM 715 O O . ARG A 1 86 ? -25.277 -9.789 -1.267 1.00 86.94 86 ARG A O 1
ATOM 722 N N . LEU A 1 87 ? -23.262 -10.730 -1.563 1.00 89.94 87 LEU A N 1
ATOM 723 C CA . LEU A 1 87 ? -22.782 -10.578 -0.203 1.00 89.94 87 LEU A CA 1
ATOM 724 C C . LEU A 1 87 ? -21.784 -9.433 -0.144 1.00 89.94 87 LEU A C 1
ATOM 726 O O . LEU A 1 87 ? -21.070 -9.160 -1.106 1.00 89.94 87 LEU A O 1
ATOM 730 N N . VAL A 1 88 ? -21.736 -8.751 0.988 1.00 91.06 88 VAL A N 1
ATOM 731 C CA . VAL A 1 88 ? -20.739 -7.732 1.289 1.00 91.06 88 VAL A CA 1
ATOM 732 C C . VAL A 1 88 ? -19.884 -8.240 2.432 1.00 91.06 88 VAL A C 1
ATOM 734 O O . VAL A 1 88 ? -20.387 -8.525 3.518 1.00 91.06 88 VAL A O 1
ATOM 737 N N . VAL A 1 89 ? -18.584 -8.348 2.185 1.00 92.25 89 VAL A N 1
ATOM 738 C CA . VAL A 1 89 ? -17.604 -8.717 3.203 1.00 92.25 89 VAL A CA 1
ATOM 739 C C . VAL A 1 89 ? -16.821 -7.473 3.588 1.00 92.25 89 VAL A C 1
ATOM 741 O O . VAL A 1 89 ? -16.312 -6.741 2.736 1.00 92.25 89 VAL A O 1
ATOM 744 N N . GLU A 1 90 ? -16.752 -7.230 4.889 1.00 91.31 90 GLU A N 1
ATOM 745 C CA . GLU A 1 90 ? -15.911 -6.194 5.474 1.00 91.31 90 GLU A CA 1
ATOM 746 C C . GLU A 1 90 ? -14.489 -6.726 5.663 1.00 91.31 90 GLU A C 1
ATOM 748 O O . GLU A 1 90 ? -14.298 -7.821 6.203 1.00 91.31 90 GLU A O 1
ATOM 753 N N . PHE A 1 91 ? -13.511 -5.928 5.243 1.00 91.19 91 PHE A N 1
ATOM 754 C CA . PHE A 1 91 ? -12.085 -6.168 5.433 1.00 91.19 91 PHE A CA 1
ATOM 755 C C . PHE A 1 91 ? -11.364 -4.859 5.770 1.00 91.19 91 PHE A C 1
ATOM 757 O O . PHE A 1 91 ? -11.913 -3.765 5.650 1.00 91.19 91 PHE A O 1
ATOM 764 N N . THR A 1 92 ? -10.114 -4.947 6.196 1.00 90.38 92 THR A N 1
ATOM 765 C CA . THR A 1 92 ? -9.292 -3.810 6.603 1.00 90.38 92 THR A CA 1
ATOM 766 C C . THR A 1 92 ? -8.207 -3.489 5.575 1.00 90.38 92 THR A C 1
ATOM 768 O O . THR A 1 92 ? -7.776 -4.331 4.792 1.00 90.38 92 THR A O 1
ATOM 771 N N . VAL A 1 93 ? -7.681 -2.261 5.611 1.00 87.75 93 VAL A N 1
ATOM 772 C CA . VAL A 1 93 ? -6.511 -1.832 4.812 1.00 87.75 93 VAL A CA 1
ATOM 773 C C . VAL A 1 93 ? -5.241 -2.667 5.042 1.00 87.75 93 VAL A C 1
ATOM 775 O O . VAL A 1 93 ? -4.268 -2.499 4.306 1.00 87.75 93 VAL A O 1
ATOM 778 N N . PHE A 1 94 ? -5.218 -3.526 6.065 1.00 88.56 94 PHE A N 1
ATOM 779 C CA . PHE A 1 94 ? -4.092 -4.406 6.372 1.00 88.56 94 PHE A CA 1
ATOM 780 C C . PHE A 1 94 ? -4.226 -5.809 5.785 1.00 88.56 94 PHE A C 1
ATOM 782 O O . PHE A 1 94 ? -3.213 -6.493 5.687 1.00 88.56 94 PHE A O 1
ATOM 789 N N . ASP A 1 95 ? -5.416 -6.211 5.334 1.00 86.94 95 ASP A N 1
ATOM 790 C CA . ASP A 1 95 ? -5.672 -7.572 4.838 1.00 86.94 95 ASP A CA 1
ATOM 791 C C . ASP A 1 95 ? -5.095 -7.830 3.432 1.00 86.94 95 ASP A C 1
ATOM 793 O O . ASP A 1 95 ? -5.398 -8.844 2.815 1.00 86.94 95 ASP A O 1
ATOM 797 N N . ASN A 1 96 ? -4.261 -6.907 2.937 1.00 83.12 96 ASN A N 1
ATOM 798 C CA . ASN A 1 96 ? -3.531 -6.943 1.671 1.00 83.12 96 ASN A CA 1
ATOM 799 C C . ASN A 1 96 ? -4.316 -7.605 0.527 1.00 83.12 96 ASN A C 1
ATOM 801 O O . ASN A 1 96 ? -4.006 -8.713 0.093 1.00 83.12 96 ASN A O 1
ATOM 805 N N . ALA A 1 97 ? -5.361 -6.922 0.057 1.00 85.19 97 ALA A N 1
ATOM 806 C CA . ALA A 1 97 ? -6.287 -7.470 -0.933 1.00 85.19 97 ALA A CA 1
ATOM 807 C C . ALA A 1 97 ? -5.628 -7.757 -2.296 1.00 85.19 97 ALA A C 1
ATOM 809 O O . ALA A 1 97 ? -6.067 -8.640 -3.039 1.00 85.19 97 ALA A O 1
ATOM 810 N N . TYR A 1 98 ? -4.564 -7.021 -2.614 1.00 83.81 98 TYR A N 1
ATOM 811 C CA . TYR A 1 98 ? -3.856 -7.095 -3.882 1.00 83.81 98 TYR A CA 1
ATOM 812 C C . TYR A 1 98 ? -2.425 -7.570 -3.640 1.00 83.81 98 TYR A C 1
ATOM 814 O O . TYR A 1 98 ? -1.795 -7.225 -2.649 1.00 83.81 98 TYR A O 1
ATOM 822 N N . SER A 1 99 ? -1.929 -8.442 -4.511 1.00 82.06 99 SER A N 1
ATOM 823 C CA . SER A 1 99 ? -0.531 -8.869 -4.500 1.00 82.06 99 SER A CA 1
ATOM 824 C C . SER A 1 99 ? -0.152 -9.255 -5.920 1.00 82.06 99 SER A C 1
ATOM 826 O O . SER A 1 99 ? -0.750 -10.159 -6.503 1.00 82.06 99 SER A O 1
ATOM 828 N N . LEU A 1 100 ? 0.806 -8.530 -6.490 1.00 77.38 100 LEU A N 1
ATOM 829 C CA . LEU A 1 100 ? 1.321 -8.763 -7.839 1.00 77.38 100 LEU A CA 1
ATOM 830 C C . LEU A 1 100 ? 2.602 -9.614 -7.800 1.00 77.38 100 LEU A C 1
ATOM 832 O O . LEU A 1 100 ? 2.988 -10.223 -8.802 1.00 77.38 100 LEU A O 1
ATOM 836 N N . GLY A 1 101 ? 3.260 -9.677 -6.642 1.00 84.12 101 GLY A N 1
ATOM 837 C CA . GLY A 1 101 ? 4.597 -10.219 -6.467 1.00 84.12 101 GLY A CA 1
ATOM 838 C C . GLY A 1 101 ? 5.671 -9.218 -6.899 1.00 84.12 101 GLY A C 1
ATOM 839 O O . GLY A 1 101 ? 5.480 -8.409 -7.807 1.00 84.12 101 GLY A O 1
ATOM 840 N N . TRP A 1 102 ? 6.850 -9.309 -6.281 1.00 86.06 102 TRP A N 1
ATOM 841 C CA . TRP A 1 102 ? 7.919 -8.304 -6.383 1.00 86.06 102 TRP A CA 1
ATOM 842 C C . TRP A 1 102 ? 8.256 -7.868 -7.824 1.00 86.06 102 TRP A C 1
ATOM 844 O O . TRP A 1 102 ? 8.373 -6.679 -8.113 1.00 86.06 102 TRP A O 1
ATOM 854 N N . LYS A 1 103 ? 8.365 -8.825 -8.754 1.00 88.88 103 LYS A N 1
ATOM 855 C CA . LYS A 1 103 ? 8.733 -8.583 -10.153 1.00 88.88 103 LYS A CA 1
ATOM 856 C C . LYS A 1 103 ? 7.675 -7.763 -10.887 1.00 88.88 103 LYS A C 1
ATOM 858 O O . LYS A 1 103 ? 7.998 -6.801 -11.581 1.00 88.88 103 LYS A O 1
ATOM 863 N N . ARG A 1 104 ? 6.408 -8.164 -10.753 1.00 87.06 104 ARG A N 1
ATOM 864 C CA . ARG A 1 104 ? 5.285 -7.468 -11.388 1.00 87.06 104 ARG A CA 1
ATOM 865 C C . ARG A 1 104 ? 5.016 -6.143 -10.693 1.00 87.06 104 ARG A C 1
ATOM 867 O O . ARG A 1 104 ? 4.684 -5.187 -11.378 1.00 87.06 104 ARG A O 1
ATOM 874 N N . ASN A 1 105 ? 5.242 -6.058 -9.383 1.00 86.88 105 ASN A N 1
ATOM 875 C CA . ASN A 1 105 ? 5.121 -4.806 -8.652 1.00 86.88 105 ASN A CA 1
ATOM 876 C C . ASN A 1 105 ? 6.179 -3.777 -9.076 1.00 86.88 105 ASN A C 1
ATOM 878 O O . ASN A 1 105 ? 5.863 -2.602 -9.198 1.00 86.88 105 ASN A O 1
ATOM 882 N N . LEU A 1 106 ? 7.409 -4.199 -9.398 1.00 88.25 106 LEU A N 1
ATOM 883 C CA . LEU A 1 106 ? 8.411 -3.287 -9.965 1.00 88.25 106 LEU A CA 1
ATOM 884 C C . LEU A 1 106 ? 7.968 -2.730 -11.328 1.00 88.25 106 LEU A C 1
ATOM 886 O O . LEU A 1 106 ? 8.067 -1.530 -11.565 1.00 88.25 106 LEU A O 1
ATOM 890 N N . ILE A 1 107 ? 7.441 -3.588 -12.209 1.00 88.56 107 ILE A N 1
ATOM 891 C CA . ILE A 1 107 ? 6.857 -3.153 -13.491 1.00 88.56 107 ILE A CA 1
ATOM 892 C C . ILE A 1 107 ? 5.696 -2.182 -13.233 1.00 88.56 107 ILE A C 1
ATOM 894 O O . ILE A 1 107 ? 5.621 -1.135 -13.869 1.00 88.56 107 ILE A O 1
ATOM 898 N N . ASN A 1 108 ? 4.817 -2.510 -12.284 1.00 84.88 108 ASN A N 1
ATOM 899 C CA . ASN A 1 108 ? 3.652 -1.707 -11.920 1.00 84.88 108 ASN A CA 1
ATOM 900 C C . ASN A 1 108 ? 4.043 -0.317 -11.401 1.00 84.88 108 ASN A C 1
ATOM 902 O O . ASN A 1 108 ? 3.429 0.685 -11.762 1.00 84.88 108 ASN A O 1
ATOM 906 N N . LEU A 1 109 ? 5.092 -0.259 -10.582 1.00 85.19 109 LEU A N 1
ATOM 907 C CA . LEU A 1 109 ? 5.616 0.977 -10.027 1.00 85.19 109 LEU A CA 1
ATOM 908 C C . LEU A 1 109 ? 6.115 1.924 -11.126 1.00 85.19 109 LEU A C 1
ATOM 910 O O . LEU A 1 109 ? 5.829 3.116 -11.064 1.00 85.19 109 LEU A O 1
ATOM 914 N N . ILE A 1 110 ? 6.847 1.397 -12.111 1.00 85.50 110 ILE A N 1
ATOM 915 C CA . ILE A 1 110 ? 7.493 2.201 -13.158 1.00 85.50 110 ILE A CA 1
ATOM 916 C C . ILE A 1 110 ? 6.532 2.551 -14.298 1.00 85.50 110 ILE A C 1
ATOM 918 O O . ILE A 1 110 ? 6.482 3.698 -14.730 1.00 85.50 110 ILE A O 1
ATOM 922 N N . PHE A 1 111 ? 5.771 1.578 -14.803 1.00 81.56 111 PHE A N 1
ATOM 923 C CA . PHE A 1 111 ? 4.983 1.750 -16.029 1.00 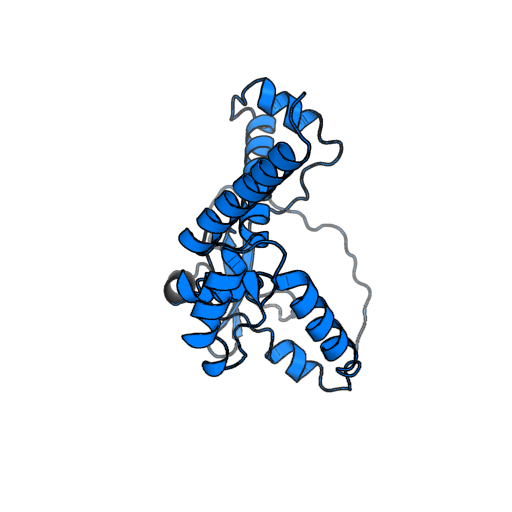81.56 111 PHE A CA 1
ATOM 924 C C . PHE A 1 111 ? 3.498 2.004 -15.793 1.00 81.56 111 PHE A C 1
ATOM 926 O O . PHE A 1 111 ? 2.815 2.444 -16.710 1.00 81.56 111 PHE A O 1
ATOM 933 N N . ASN A 1 112 ? 2.984 1.705 -14.601 1.00 76.38 112 ASN A N 1
ATOM 934 C CA . ASN A 1 112 ? 1.544 1.638 -14.358 1.00 76.38 112 ASN A CA 1
ATOM 935 C C . ASN A 1 112 ? 1.085 2.532 -13.198 1.00 76.38 112 ASN A C 1
ATOM 937 O O . ASN A 1 112 ? 0.083 2.255 -12.536 1.00 76.38 112 ASN A O 1
ATOM 941 N N . GLU A 1 113 ? 1.855 3.589 -12.925 1.00 73.50 113 GLU A N 1
ATOM 942 C CA . GLU A 1 113 ? 1.553 4.602 -11.905 1.00 73.50 113 GLU A CA 1
ATOM 943 C C . GLU A 1 113 ? 1.303 4.012 -10.506 1.00 73.50 113 GLU A C 1
A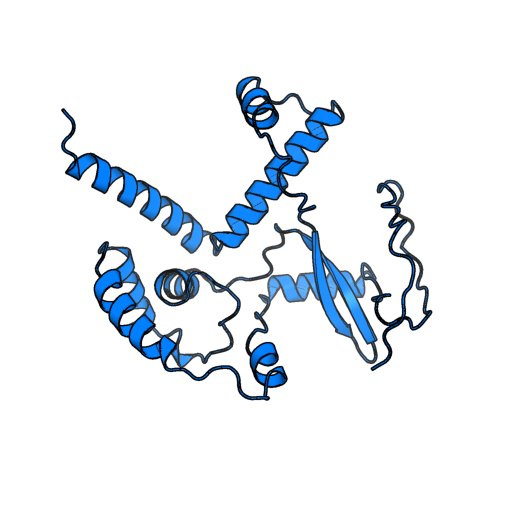TOM 945 O O . GLU A 1 113 ? 0.646 4.626 -9.665 1.00 73.50 113 GLU A O 1
ATOM 950 N N . ASN A 1 114 ? 1.834 2.812 -10.241 1.00 73.94 114 ASN A N 1
ATOM 951 C CA . ASN A 1 114 ? 1.645 2.090 -8.990 1.00 73.94 114 ASN A CA 1
ATOM 952 C C . ASN A 1 114 ? 0.159 1.841 -8.635 1.00 73.94 114 ASN A C 1
ATOM 954 O O . ASN A 1 114 ? -0.227 1.932 -7.467 1.00 73.94 114 ASN A O 1
ATOM 958 N N . SER A 1 115 ? -0.683 1.552 -9.637 1.00 69.56 115 SER A N 1
ATOM 959 C CA . SER A 1 115 ? -2.123 1.299 -9.471 1.00 69.56 115 SER A CA 1
ATOM 960 C C . SER A 1 115 ? -2.491 -0.164 -9.735 1.00 69.56 115 SER A C 1
ATOM 962 O O . SER A 1 115 ? -2.113 -0.737 -10.752 1.00 69.56 115 SER A O 1
ATOM 964 N N . HIS A 1 116 ? -3.288 -0.773 -8.852 1.00 67.00 116 HIS A N 1
ATOM 965 C CA . HIS A 1 116 ? -3.790 -2.148 -9.028 1.00 67.00 116 HIS A CA 1
ATOM 966 C C . HIS A 1 116 ? -4.961 -2.261 -10.020 1.00 67.00 116 HIS A C 1
ATOM 968 O O . HIS A 1 116 ? -5.457 -3.352 -10.284 1.00 67.00 116 HIS A O 1
ATOM 974 N N . HIS A 1 117 ? -5.449 -1.145 -10.562 1.00 60.28 117 HIS A N 1
ATOM 975 C CA . HIS A 1 117 ? -6.684 -1.115 -11.354 1.00 60.28 117 HIS A CA 1
ATOM 976 C C . HIS A 1 117 ? -6.520 -1.518 -12.823 1.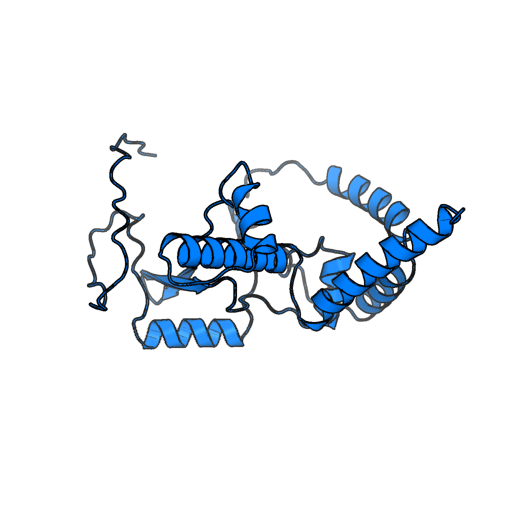00 60.28 117 HIS A C 1
ATOM 978 O O . HIS A 1 117 ? -7.521 -1.744 -13.496 1.00 60.28 117 HIS A O 1
ATOM 984 N N . LYS A 1 118 ? -5.282 -1.630 -13.312 1.00 59.00 118 LYS A N 1
ATOM 985 C CA . LYS A 1 118 ? -4.968 -1.904 -14.724 1.00 59.00 118 LYS A CA 1
ATOM 986 C C . LYS A 1 118 ? -4.432 -3.326 -14.970 1.00 59.00 118 LYS A C 1
ATOM 988 O O . LYS A 1 118 ? -3.978 -3.631 -16.062 1.00 59.00 118 LYS A O 1
ATOM 993 N N . GLU A 1 119 ? -4.509 -4.222 -13.980 1.00 54.47 119 GLU A N 1
ATOM 994 C CA . GLU A 1 119 ? -3.973 -5.595 -14.091 1.00 54.47 119 GLU A CA 1
ATOM 995 C C . GLU A 1 119 ? -4.675 -6.449 -15.172 1.00 54.47 119 GLU A C 1
ATOM 997 O O . GLU A 1 119 ? -4.122 -7.447 -15.627 1.00 54.47 119 GLU A O 1
ATOM 1002 N N . ASN A 1 120 ? -5.873 -6.060 -15.625 1.00 51.84 120 ASN A N 1
ATOM 1003 C CA . ASN A 1 120 ? -6.616 -6.813 -16.642 1.00 51.84 120 ASN A CA 1
ATOM 1004 C C . ASN A 1 120 ? -6.031 -6.711 -18.060 1.00 51.84 120 ASN A C 1
ATOM 1006 O O . ASN A 1 120 ? -6.508 -7.403 -18.960 1.00 51.84 120 ASN A O 1
ATOM 1010 N N . GLU A 1 121 ? -5.004 -5.889 -18.271 1.00 54.38 121 GLU A N 1
ATOM 1011 C CA . GLU A 1 121 ? -4.271 -5.850 -19.531 1.00 54.38 121 GLU A CA 1
ATOM 1012 C C . GLU A 1 121 ? -3.198 -6.945 -19.539 1.00 54.38 121 GLU A C 1
ATOM 1014 O O . GLU A 1 121 ? -2.121 -6.796 -18.976 1.00 54.38 121 GLU A O 1
ATOM 1019 N N . GLU A 1 122 ? -3.576 -8.073 -20.146 1.00 55.78 122 GLU A N 1
ATOM 1020 C CA . GLU A 1 122 ? -2.758 -9.099 -20.800 1.00 55.78 122 GLU A CA 1
ATOM 1021 C C . GLU A 1 122 ? -1.418 -9.485 -20.141 1.00 55.78 122 GLU A C 1
ATOM 1023 O O . GLU A 1 122 ? -0.495 -8.698 -19.958 1.00 55.78 122 GLU A O 1
ATOM 1028 N N . THR A 1 123 ? -1.208 -10.791 -19.950 1.00 57.25 123 THR A N 1
ATOM 1029 C CA . THR A 1 123 ? 0.085 -11.416 -19.593 1.00 57.25 123 THR A CA 1
ATOM 1030 C C . THR A 1 123 ? 1.298 -10.899 -20.389 1.00 57.25 123 THR A C 1
ATOM 1032 O O . THR A 1 123 ? 2.431 -11.052 -19.935 1.00 57.25 123 THR A O 1
ATOM 1035 N N . GLN A 1 124 ? 1.071 -10.277 -21.551 1.00 59.41 124 GLN A N 1
ATOM 1036 C CA . GLN A 1 124 ? 2.078 -9.622 -22.383 1.00 59.41 124 GLN A CA 1
ATOM 1037 C C . GLN A 1 124 ? 2.686 -8.355 -21.748 1.00 59.41 124 GLN A C 1
ATOM 1039 O O . GLN A 1 124 ? 3.874 -8.094 -21.954 1.00 59.41 124 GLN A O 1
ATOM 1044 N N . PHE A 1 125 ? 1.932 -7.598 -20.939 1.00 71.25 125 PHE A N 1
ATOM 1045 C CA . PHE A 1 125 ? 2.446 -6.398 -20.267 1.00 71.25 125 PHE A CA 1
ATOM 1046 C C . PHE A 1 125 ? 3.486 -6.749 -19.192 1.00 71.25 125 PHE A C 1
ATOM 1048 O O . PHE A 1 125 ? 4.506 -6.074 -19.038 1.00 71.25 125 PHE A O 1
ATOM 1055 N N . TYR A 1 126 ? 3.290 -7.872 -18.497 1.00 78.50 126 TYR A N 1
ATOM 1056 C CA . TYR A 1 126 ? 4.185 -8.363 -17.445 1.00 78.50 126 TYR A CA 1
ATOM 1057 C C . TYR A 1 126 ? 5.242 -9.348 -17.974 1.00 78.50 126 TYR A C 1
ATOM 1059 O O . TYR A 1 126 ? 5.392 -10.464 -17.470 1.00 78.50 126 TYR A O 1
ATOM 1067 N N . SER A 1 127 ? 5.998 -8.931 -18.991 1.00 85.88 127 SER A N 1
ATOM 1068 C CA . SER A 1 127 ? 7.043 -9.743 -19.627 1.00 85.88 127 SER A CA 1
ATOM 1069 C C . SER A 1 127 ? 8.432 -9.586 -18.981 1.00 85.88 127 SER A C 1
ATOM 1071 O O . SER A 1 127 ? 8.706 -8.654 -18.220 1.00 85.88 127 SER A O 1
ATOM 1073 N N . ASN A 1 128 ? 9.356 -10.504 -19.300 1.00 90.06 128 ASN A N 1
ATOM 1074 C CA . ASN A 1 128 ? 10.756 -10.421 -18.854 1.00 90.06 128 ASN A CA 1
ATOM 1075 C C . ASN A 1 128 ? 11.471 -9.174 -19.396 1.00 90.06 128 ASN A C 1
ATOM 1077 O O . ASN A 1 128 ? 12.279 -8.585 -18.681 1.00 90.06 128 ASN A O 1
ATOM 1081 N N . SER A 1 129 ? 11.167 -8.762 -20.631 1.00 89.38 129 SER A N 1
ATOM 1082 C CA . SER A 1 129 ? 11.768 -7.573 -21.242 1.00 89.38 129 SER A CA 1
ATOM 1083 C C . SER A 1 129 ? 11.307 -6.298 -20.541 1.00 89.38 129 SER A C 1
ATOM 1085 O O . SER A 1 129 ? 12.133 -5.454 -20.202 1.00 89.38 129 SER A O 1
ATOM 1087 N N . LYS A 1 130 ? 10.009 -6.193 -20.226 1.00 87.25 130 LYS A N 1
ATOM 1088 C CA . LYS A 1 130 ? 9.462 -5.082 -19.434 1.00 87.25 130 LYS A CA 1
ATOM 1089 C C . LYS A 1 130 ? 10.036 -5.054 -18.026 1.00 87.25 130 LYS A C 1
ATOM 1091 O O . LYS A 1 130 ? 10.370 -3.984 -17.538 1.00 87.25 130 LYS A O 1
ATOM 1096 N N . TYR A 1 131 ? 10.231 -6.210 -17.396 1.00 90.56 131 TYR A N 1
ATOM 1097 C CA . TYR A 1 131 ? 10.912 -6.275 -16.105 1.00 90.56 131 TYR A CA 1
ATOM 1098 C C . TYR A 1 131 ? 12.351 -5.735 -16.164 1.00 90.56 131 TYR A C 1
ATOM 1100 O O . TYR A 1 131 ? 12.743 -4.938 -15.315 1.00 90.56 131 TYR A O 1
ATOM 1108 N N . LEU A 1 132 ? 13.129 -6.128 -17.177 1.00 91.31 132 LEU A N 1
ATOM 1109 C CA . LEU A 1 132 ? 14.498 -5.636 -17.352 1.00 91.31 132 LEU A CA 1
ATOM 1110 C C . LEU A 1 132 ? 14.522 -4.119 -17.601 1.00 91.31 132 LEU A C 1
ATOM 1112 O O . LEU A 1 132 ? 15.339 -3.403 -17.028 1.00 91.31 132 LEU A O 1
ATOM 1116 N N . MET A 1 133 ? 13.583 -3.625 -18.407 1.00 89.69 133 MET A N 1
ATOM 1117 C CA . MET A 1 133 ? 13.409 -2.195 -18.656 1.00 89.69 133 MET A CA 1
ATOM 1118 C C . MET A 1 133 ? 12.997 -1.442 -17.380 1.00 89.69 133 MET A C 1
ATOM 1120 O O . MET A 1 133 ? 13.522 -0.362 -17.126 1.00 89.69 133 MET A O 1
ATOM 1124 N N . ALA A 1 134 ? 12.133 -2.030 -16.541 1.00 89.38 134 ALA A N 1
ATOM 1125 C CA . ALA A 1 134 ? 11.769 -1.474 -15.237 1.00 89.38 134 ALA A CA 1
ATOM 1126 C C . ALA A 1 134 ? 12.988 -1.369 -14.315 1.00 89.38 134 ALA A C 1
ATOM 1128 O O . ALA A 1 134 ? 13.178 -0.335 -13.690 1.00 89.38 134 ALA A O 1
ATOM 1129 N N . LEU A 1 135 ? 13.840 -2.401 -14.256 1.00 90.69 135 LEU A N 1
ATOM 1130 C CA . LEU A 1 135 ? 15.091 -2.352 -13.489 1.00 90.69 135 LEU A CA 1
ATOM 1131 C C . LEU A 1 135 ? 16.005 -1.224 -13.975 1.00 90.69 135 LEU A C 1
ATOM 1133 O O . LEU A 1 135 ? 16.525 -0.466 -13.163 1.00 90.69 135 LEU A O 1
ATOM 1137 N N . PHE A 1 136 ? 16.180 -1.096 -15.290 1.00 89.31 136 PHE A N 1
ATOM 1138 C CA . PHE A 1 136 ? 17.009 -0.044 -15.875 1.00 89.31 136 PHE A CA 1
ATOM 1139 C C . PHE A 1 136 ? 16.498 1.356 -15.502 1.00 89.31 136 PHE A C 1
ATOM 1141 O O . PHE A 1 136 ? 17.259 2.179 -15.000 1.00 89.31 136 PHE A O 1
ATOM 1148 N N . MET A 1 137 ? 15.196 1.597 -15.670 1.00 87.56 137 MET A N 1
ATOM 1149 C CA . MET A 1 137 ? 14.552 2.861 -15.292 1.00 87.56 137 MET A CA 1
ATOM 1150 C C . MET A 1 137 ? 14.576 3.116 -13.785 1.00 87.56 137 MET A C 1
ATOM 1152 O O . MET A 1 137 ? 14.660 4.258 -13.353 1.00 87.56 137 MET A O 1
ATOM 1156 N N . TYR A 1 138 ? 14.521 2.058 -12.978 1.00 86.50 138 TYR A N 1
ATOM 1157 C CA . TYR A 1 138 ? 14.550 2.162 -11.526 1.00 86.50 138 TYR A CA 1
ATOM 1158 C C . TYR A 1 138 ? 15.911 2.640 -10.998 1.00 86.50 138 TYR A C 1
ATOM 1160 O O . TYR A 1 138 ? 15.957 3.426 -10.055 1.00 86.50 138 TYR A O 1
ATOM 1168 N N . PHE A 1 139 ? 17.021 2.191 -11.597 1.00 84.69 139 PHE A N 1
ATOM 1169 C CA . PHE A 1 139 ? 18.368 2.573 -11.153 1.00 84.69 139 PHE A CA 1
ATOM 1170 C C . PHE A 1 139 ? 18.892 3.864 -11.778 1.00 84.69 139 PHE A C 1
ATOM 1172 O O . PHE A 1 139 ? 19.797 4.478 -11.210 1.00 84.69 139 PHE A O 1
ATOM 1179 N N . ILE A 1 140 ? 18.355 4.279 -12.926 1.00 83.94 140 ILE A N 1
ATOM 1180 C CA . ILE A 1 140 ? 18.824 5.473 -13.625 1.00 83.94 140 ILE A CA 1
ATOM 1181 C C . ILE A 1 140 ? 17.761 6.568 -13.501 1.00 83.94 140 ILE A C 1
ATOM 1183 O O . ILE A 1 140 ? 16.778 6.561 -14.246 1.00 83.94 140 ILE A O 1
ATOM 1187 N N . PRO A 1 141 ? 17.939 7.517 -12.565 1.00 70.88 141 PRO A N 1
ATOM 1188 C CA . PRO A 1 141 ? 16.949 8.556 -12.333 1.00 70.88 141 PRO A CA 1
ATOM 1189 C C . PRO A 1 141 ? 16.766 9.420 -13.587 1.00 70.88 141 PRO A C 1
ATOM 1191 O O . PRO A 1 141 ? 17.735 9.717 -14.285 1.00 70.88 141 PRO A O 1
ATOM 1194 N N . LEU A 1 142 ? 15.528 9.866 -13.833 1.00 72.94 142 LEU A N 1
ATOM 1195 C CA . LEU A 1 142 ? 15.140 10.805 -14.900 1.00 72.94 142 LEU A CA 1
ATOM 1196 C C . LEU A 1 142 ? 15.202 10.257 -16.339 1.00 72.94 142 LEU A C 1
ATOM 1198 O O . LEU A 1 142 ? 14.888 10.992 -17.275 1.00 72.94 142 LEU A O 1
ATOM 1202 N N . VAL A 1 143 ? 15.555 8.984 -16.548 1.00 79.75 143 VAL A N 1
ATOM 1203 C CA . VAL A 1 143 ? 15.453 8.323 -17.871 1.00 79.75 143 VAL A CA 1
ATOM 1204 C C . VAL A 1 143 ? 14.000 8.154 -18.308 1.00 79.75 143 VAL A C 1
ATOM 1206 O O . VAL A 1 143 ? 13.684 8.119 -19.496 1.00 79.75 143 VAL A O 1
ATOM 1209 N N . ASP A 1 144 ? 13.110 8.063 -17.335 1.00 69.25 144 ASP A N 1
ATOM 1210 C CA . ASP A 1 144 ? 11.673 7.977 -17.502 1.00 69.25 144 ASP A CA 1
ATOM 1211 C C . ASP A 1 144 ? 11.063 9.281 -18.036 1.00 69.25 144 ASP A C 1
ATOM 1213 O O . ASP A 1 144 ? 10.118 9.204 -18.812 1.00 69.25 144 ASP A O 1
ATOM 1217 N N . LEU A 1 145 ? 11.607 10.463 -17.718 1.00 73.75 145 LEU A N 1
ATOM 1218 C CA . LEU A 1 145 ? 11.059 11.758 -18.158 1.00 73.75 145 LEU A CA 1
ATOM 1219 C C . LEU A 1 145 ? 10.860 11.903 -19.682 1.00 73.75 145 LEU A C 1
ATOM 1221 O O . LEU A 1 145 ? 9.742 12.237 -20.087 1.00 73.75 145 LEU A O 1
ATOM 1225 N N . PRO A 1 146 ? 11.863 11.663 -20.553 1.00 71.81 146 PRO A N 1
ATOM 1226 C CA . PRO A 1 146 ? 11.662 11.763 -22.002 1.00 71.81 146 PRO A CA 1
ATOM 1227 C C . PRO A 1 146 ? 10.689 10.699 -22.536 1.00 71.81 146 PRO A C 1
ATOM 1229 O O . PRO A 1 146 ? 9.934 10.962 -23.473 1.00 71.81 146 PRO A O 1
ATOM 1232 N N . LEU A 1 147 ? 10.657 9.514 -21.921 1.00 69.38 147 LEU A N 1
ATOM 1233 C CA . LEU A 1 147 ? 9.784 8.412 -22.333 1.00 69.38 147 LEU A CA 1
ATOM 1234 C C . LEU A 1 147 ? 8.326 8.659 -21.921 1.00 69.38 147 LEU A C 1
ATOM 1236 O O . LEU A 1 147 ? 7.432 8.544 -22.758 1.00 69.38 147 LEU A O 1
ATOM 1240 N N . LEU A 1 148 ? 8.098 9.099 -20.682 1.00 65.81 148 LEU A N 1
ATOM 1241 C CA . LEU A 1 148 ? 6.802 9.518 -20.143 1.00 65.81 148 LEU A CA 1
ATOM 1242 C C . LEU A 1 148 ? 6.222 10.702 -20.917 1.00 65.81 148 LEU A C 1
ATOM 1244 O O . LEU A 1 148 ? 5.018 10.722 -21.166 1.00 65.81 148 LEU A O 1
ATOM 1248 N N . ALA A 1 149 ? 7.057 11.666 -21.320 1.00 63.66 149 ALA A N 1
ATOM 1249 C CA . ALA A 1 149 ? 6.624 12.763 -22.180 1.00 63.66 149 ALA A CA 1
ATOM 1250 C C . ALA A 1 149 ? 6.093 12.236 -23.523 1.00 63.66 149 ALA A C 1
ATOM 1252 O O . ALA A 1 149 ? 5.017 12.648 -23.952 1.00 63.66 149 ALA A O 1
ATOM 1253 N N . SER A 1 150 ? 6.785 11.269 -24.140 1.00 62.59 150 SER A N 1
ATOM 1254 C CA . SER A 1 150 ? 6.328 10.653 -25.394 1.00 62.59 150 SER A CA 1
ATOM 1255 C C . SER A 1 150 ? 5.042 9.830 -25.228 1.00 62.59 150 SER A C 1
ATOM 1257 O O . SER A 1 150 ? 4.172 9.870 -26.093 1.00 62.59 150 SER A O 1
ATOM 1259 N N . TRP A 1 151 ? 4.879 9.124 -24.103 1.00 64.69 151 TRP A N 1
ATOM 1260 C CA . TRP A 1 151 ? 3.716 8.263 -23.861 1.00 64.69 151 TRP A CA 1
ATOM 1261 C C . TRP A 1 151 ? 2.467 9.050 -23.481 1.00 64.69 151 TRP A C 1
ATOM 1263 O O . TRP A 1 151 ? 1.390 8.766 -23.996 1.00 64.69 151 TRP A O 1
ATOM 1273 N N . ARG A 1 152 ? 2.598 10.093 -22.651 1.00 58.12 152 ARG A N 1
ATOM 1274 C CA . ARG A 1 152 ? 1.471 10.970 -22.291 1.00 58.12 152 ARG A CA 1
ATOM 1275 C C . ARG A 1 152 ? 0.951 11.770 -23.480 1.00 58.12 152 ARG A C 1
ATOM 1277 O O . ARG A 1 152 ? -0.251 12.013 -23.567 1.00 58.12 152 ARG A O 1
ATOM 1284 N N . LEU A 1 153 ? 1.836 12.146 -24.405 1.00 56.53 153 LEU A N 1
ATOM 1285 C CA . LEU A 1 153 ? 1.441 12.744 -25.680 1.00 56.53 153 LEU A CA 1
ATOM 1286 C C . LEU A 1 153 ? 0.665 11.765 -26.564 1.00 56.53 153 LEU A C 1
ATOM 1288 O O . LEU A 1 153 ? -0.110 12.221 -27.388 1.00 56.53 153 LEU A O 1
ATOM 1292 N N . HIS A 1 154 ? 0.837 10.450 -26.403 1.00 50.41 154 HIS A N 1
ATOM 1293 C CA . HIS A 1 154 ? 0.099 9.451 -27.176 1.00 50.41 154 HIS A CA 1
ATOM 1294 C C . HIS A 1 154 ? -1.265 9.113 -26.547 1.00 50.41 154 HIS A C 1
ATOM 1296 O O . HIS A 1 154 ? -2.267 9.061 -27.258 1.00 50.41 154 HIS A O 1
ATOM 1302 N N . ASP A 1 155 ? -1.327 8.984 -25.217 1.00 51.50 155 ASP A N 1
ATOM 1303 C CA . ASP A 1 155 ? -2.563 8.670 -24.476 1.00 51.50 155 ASP A CA 1
ATOM 1304 C C . ASP A 1 155 ? -3.590 9.813 -24.491 1.00 51.50 155 ASP A C 1
ATOM 1306 O O . ASP A 1 155 ? -4.793 9.577 -24.450 1.00 51.50 155 ASP A O 1
ATOM 1310 N N . SER A 1 156 ? -3.146 11.066 -24.619 1.00 48.16 156 SER A N 1
ATOM 1311 C CA . SER A 1 156 ? -4.050 12.224 -24.730 1.00 48.16 156 SER A CA 1
ATOM 1312 C C . SER A 1 156 ? -4.815 12.299 -26.064 1.00 48.16 156 SER A C 1
ATOM 1314 O O . SER A 1 156 ? -5.757 13.082 -26.173 1.00 48.16 156 SER A O 1
ATOM 1316 N N . PHE A 1 157 ? -4.485 11.447 -27.046 1.00 43.56 157 PHE A N 1
ATOM 1317 C CA . PHE A 1 157 ? -5.278 11.241 -28.268 1.00 43.56 157 PHE A CA 1
ATOM 1318 C C . PHE A 1 157 ? -6.209 10.018 -28.197 1.00 43.56 157 PHE A C 1
ATOM 1320 O O . PHE A 1 157 ? -6.953 9.752 -29.148 1.00 43.56 157 PHE A O 1
ATOM 1327 N N . VAL A 1 158 ? -6.217 9.279 -27.082 1.00 48.47 158 VAL A N 1
ATOM 1328 C CA . VAL A 1 158 ? -7.175 8.196 -26.845 1.00 48.47 158 VAL A CA 1
ATOM 1329 C C . VAL A 1 158 ? -8.501 8.831 -26.428 1.00 48.47 158 VAL A C 1
ATOM 1331 O O . VAL A 1 158 ? -8.708 9.203 -25.280 1.00 48.47 158 VAL A O 1
ATOM 1334 N N . LYS A 1 159 ? -9.341 9.029 -27.451 1.00 45.16 159 LYS A N 1
ATOM 1335 C CA . LYS A 1 159 ? -10.764 9.406 -27.469 1.00 45.16 159 LYS A CA 1
ATOM 1336 C C . LYS A 1 159 ? -11.444 9.546 -26.098 1.00 45.16 159 LYS A C 1
ATOM 1338 O O . LYS A 1 159 ? -11.480 8.604 -25.310 1.00 45.16 159 LYS A O 1
ATOM 1343 N N . ALA A 1 160 ? -12.096 10.698 -25.905 1.00 50.38 160 ALA A N 1
ATOM 1344 C CA . ALA A 1 160 ? -13.151 10.881 -24.909 1.00 50.38 160 ALA A CA 1
ATOM 1345 C C . ALA A 1 160 ? -14.113 9.671 -24.914 1.00 50.38 160 ALA A C 1
ATOM 1347 O O . ALA A 1 160 ? -14.355 9.110 -25.988 1.00 50.38 160 ALA A O 1
ATOM 1348 N N . PRO A 1 161 ? -14.612 9.235 -23.744 1.00 50.03 161 PRO A N 1
ATOM 1349 C CA . PRO A 1 161 ? -15.334 7.977 -23.621 1.00 50.03 161 PRO A CA 1
ATOM 1350 C C . PRO A 1 161 ? -16.638 8.038 -24.425 1.00 50.03 161 PRO A C 1
ATOM 1352 O O . PRO A 1 161 ? -17.583 8.715 -24.037 1.00 50.03 161 PRO A O 1
ATOM 1355 N N . ASP A 1 162 ? -16.666 7.336 -25.556 1.00 54.38 162 ASP A N 1
ATOM 1356 C CA . ASP A 1 162 ? -17.892 7.026 -26.290 1.00 54.38 162 ASP A CA 1
ATOM 1357 C C . ASP A 1 162 ? -18.593 5.847 -25.595 1.00 54.38 162 ASP A C 1
ATOM 1359 O O . ASP A 1 162 ? -17.992 4.778 -25.434 1.00 54.38 162 ASP A O 1
ATOM 1363 N N . GLU A 1 163 ? -19.840 6.092 -25.177 1.00 48.97 163 GLU A N 1
ATOM 1364 C CA . GLU A 1 163 ? -21.026 5.241 -24.917 1.00 48.97 163 GLU A CA 1
ATOM 1365 C C . GLU A 1 163 ? -20.892 3.717 -24.653 1.00 48.97 163 GLU A C 1
ATOM 1367 O O . GLU A 1 163 ? -21.836 2.944 -24.808 1.00 48.97 163 GLU A O 1
ATOM 1372 N N . SER A 1 164 ? -19.745 3.240 -24.175 1.00 54.00 164 SER A N 1
ATOM 1373 C CA . SER A 1 164 ? -19.526 1.860 -23.722 1.00 54.00 164 SER A CA 1
ATOM 1374 C C . SER A 1 164 ? -18.934 1.811 -22.313 1.00 54.00 164 SER A C 1
ATOM 1376 O O . SER A 1 164 ? -18.158 0.912 -21.978 1.00 54.00 164 SER A O 1
ATOM 1378 N N . ASP A 1 165 ? -19.342 2.755 -21.462 1.00 54.25 165 ASP A N 1
ATOM 1379 C CA . ASP A 1 165 ? -18.911 2.913 -20.067 1.00 54.25 165 ASP A CA 1
ATOM 1380 C C . ASP A 1 165 ? -18.937 1.602 -19.272 1.00 54.25 165 ASP A C 1
ATOM 1382 O O . ASP A 1 165 ? -18.024 1.314 -18.498 1.00 54.25 165 ASP A O 1
ATOM 1386 N N . ALA A 1 166 ? -19.905 0.720 -19.532 1.00 53.09 166 ALA A N 1
ATOM 1387 C CA . ALA A 1 166 ? -19.956 -0.601 -18.907 1.00 53.09 166 ALA A CA 1
ATOM 1388 C C . ALA A 1 166 ? -18.698 -1.451 -19.185 1.00 53.09 166 ALA A C 1
ATOM 1390 O O . ALA A 1 166 ? -18.206 -2.140 -18.287 1.00 53.09 166 ALA A O 1
ATOM 1391 N N . LYS A 1 167 ? -18.132 -1.385 -20.401 1.00 54.12 167 LYS A N 1
ATOM 1392 C CA . LYS A 1 167 ? -16.872 -2.063 -20.737 1.00 54.12 167 LYS A CA 1
ATOM 1393 C C . LYS A 1 167 ? -15.678 -1.383 -20.077 1.00 54.12 167 LYS A C 1
ATOM 1395 O O . LYS A 1 167 ? -14.813 -2.096 -19.570 1.00 54.12 167 LYS A O 1
ATOM 1400 N N . PHE A 1 168 ? -15.648 -0.053 -20.018 1.00 55.50 168 PHE A N 1
ATOM 1401 C CA . PHE A 1 168 ? -14.597 0.689 -19.319 1.00 55.50 168 PHE A CA 1
ATOM 1402 C C . PHE A 1 168 ? -14.542 0.313 -17.828 1.00 55.50 168 PHE A C 1
ATOM 1404 O O . PHE A 1 168 ? -13.504 -0.135 -17.346 1.00 55.50 168 PHE A O 1
ATOM 1411 N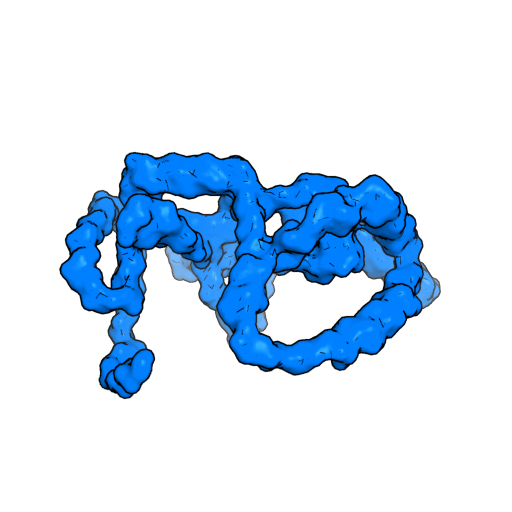 N . TYR A 1 169 ? -15.678 0.330 -17.125 1.00 53.75 169 TYR A N 1
ATOM 1412 C CA . TYR A 1 169 ? -15.751 -0.094 -15.721 1.00 53.75 169 TYR A CA 1
ATOM 1413 C C . TYR A 1 169 ? -15.494 -1.597 -15.526 1.00 53.75 169 TYR A C 1
ATOM 1415 O O . TYR A 1 169 ? -14.953 -2.003 -14.498 1.00 53.75 169 TYR A O 1
ATOM 1423 N N . SER A 1 170 ? -15.820 -2.444 -16.511 1.00 52.88 170 SER A N 1
ATOM 1424 C CA . SER A 1 170 ? -15.484 -3.876 -16.460 1.00 52.88 170 SER A CA 1
ATOM 1425 C C . SER A 1 170 ? -13.979 -4.156 -16.580 1.00 52.88 170 SER A C 1
ATOM 1427 O O . SER A 1 170 ? -13.506 -5.127 -15.991 1.00 52.88 170 SER A O 1
ATOM 1429 N N . ARG A 1 171 ? -13.217 -3.291 -17.271 1.00 53.34 171 ARG A N 1
ATOM 1430 C CA . ARG A 1 171 ? -11.747 -3.378 -17.369 1.00 53.34 171 ARG A CA 1
ATOM 1431 C C . ARG A 1 171 ? -11.048 -2.977 -16.069 1.00 53.34 171 ARG A C 1
ATOM 1433 O O . ARG A 1 171 ? -9.977 -3.499 -15.785 1.00 53.34 171 ARG A O 1
ATOM 1440 N N . ILE A 1 172 ? -11.677 -2.148 -15.237 1.00 57.19 172 ILE A N 1
ATOM 1441 C CA . ILE A 1 172 ? -11.154 -1.676 -13.941 1.00 57.19 172 ILE A CA 1
ATOM 1442 C C . ILE A 1 172 ? -11.598 -2.614 -12.801 1.00 57.19 172 ILE A C 1
ATOM 1444 O O . ILE A 1 172 ? -12.019 -2.184 -11.729 1.00 57.19 172 ILE A O 1
ATOM 1448 N N . ARG A 1 173 ? -11.563 -3.932 -13.019 1.00 60.16 173 ARG A N 1
ATOM 1449 C CA . ARG A 1 173 ? -11.782 -4.908 -11.942 1.00 60.16 173 ARG A CA 1
ATOM 1450 C C . ARG A 1 173 ? -10.431 -5.388 -11.430 1.00 60.16 173 ARG A C 1
ATOM 1452 O O . ARG A 1 173 ? -9.851 -6.261 -12.069 1.00 60.16 173 ARG A O 1
ATOM 1459 N N . PRO A 1 174 ? -9.902 -4.830 -10.330 1.00 65.25 174 PRO A N 1
ATOM 1460 C CA . PRO A 1 174 ? -8.627 -5.289 -9.810 1.00 65.25 174 PRO A CA 1
ATOM 1461 C C . PRO A 1 174 ? -8.767 -6.747 -9.357 1.00 65.25 174 PRO A C 1
ATOM 1463 O O . PRO A 1 174 ? -9.774 -7.128 -8.751 1.00 65.25 174 PRO A O 1
ATOM 1466 N N . LYS A 1 175 ? -7.782 -7.581 -9.690 1.00 75.75 175 LYS A N 1
ATOM 1467 C CA . LYS A 1 175 ? -7.811 -8.996 -9.337 1.00 75.75 175 LYS A CA 1
ATOM 1468 C C . LYS A 1 175 ? -7.319 -9.154 -7.903 1.00 75.75 175 LYS A C 1
ATOM 1470 O O . LYS A 1 175 ? -6.209 -8.757 -7.563 1.00 75.75 175 LYS A O 1
ATOM 1475 N N . PHE A 1 176 ? -8.147 -9.740 -7.048 1.00 84.19 176 PHE A N 1
ATOM 1476 C CA . PHE A 1 176 ? -7.711 -10.090 -5.701 1.00 84.19 176 PHE A CA 1
ATOM 1477 C C . PHE A 1 176 ? -6.705 -11.236 -5.740 1.00 84.19 176 PHE A C 1
ATOM 1479 O O . PHE A 1 176 ? -6.838 -12.166 -6.546 1.00 84.19 176 PHE A O 1
ATOM 1486 N N . ASN A 1 177 ? -5.723 -11.194 -4.841 1.00 87.00 177 ASN A N 1
ATOM 1487 C CA . ASN A 1 177 ? -4.775 -12.295 -4.705 1.00 87.00 177 ASN A CA 1
ATOM 1488 C C . ASN A 1 177 ? -5.466 -13.561 -4.151 1.00 87.00 177 ASN A C 1
ATOM 1490 O O . ASN A 1 177 ? -6.572 -13.509 -3.605 1.00 87.00 177 ASN A O 1
ATOM 1494 N N . SER A 1 178 ? -4.846 -14.728 -4.338 1.00 88.12 178 SER A N 1
ATOM 1495 C CA . SER A 1 178 ? -5.432 -16.015 -3.929 1.00 88.12 178 SER A CA 1
ATOM 1496 C C . SER A 1 178 ? -5.690 -16.084 -2.424 1.00 88.12 178 SER A C 1
ATOM 1498 O O . SER A 1 178 ? -6.779 -16.480 -2.020 1.00 88.12 178 SER A O 1
ATOM 1500 N N . THR A 1 179 ? -4.742 -15.614 -1.612 1.00 90.62 179 THR A N 1
ATOM 1501 C CA . THR A 1 179 ? -4.839 -15.594 -0.147 1.00 90.62 179 THR A CA 1
ATOM 1502 C C . THR A 1 179 ? -6.034 -14.773 0.337 1.00 90.62 179 THR A C 1
ATOM 1504 O O . THR A 1 179 ? -6.764 -15.184 1.234 1.00 90.62 179 THR A O 1
ATOM 1507 N N . PHE A 1 180 ? -6.279 -13.620 -0.283 1.00 91.69 180 PHE A N 1
ATOM 1508 C CA . PHE A 1 180 ? -7.404 -12.756 0.040 1.00 91.69 180 PHE A CA 1
ATOM 1509 C C . PHE A 1 180 ? -8.723 -13.372 -0.426 1.00 91.69 180 PHE A C 1
ATOM 1511 O O . PHE A 1 180 ? -9.710 -13.318 0.296 1.00 91.69 180 PHE A O 1
ATOM 1518 N N . ASN A 1 181 ? -8.752 -14.027 -1.589 1.00 91.62 181 ASN A N 1
ATOM 1519 C CA . ASN A 1 181 ? -9.940 -14.768 -2.019 1.00 91.62 181 ASN A CA 1
ATOM 1520 C C . ASN A 1 181 ? -10.291 -15.910 -1.049 1.00 91.62 181 ASN A C 1
ATOM 1522 O O . ASN A 1 181 ? -11.465 -16.101 -0.742 1.00 91.62 181 ASN A O 1
ATOM 1526 N N . GLU A 1 182 ? -9.300 -16.647 -0.543 1.00 93.31 182 GLU A N 1
ATOM 1527 C CA . GLU A 1 182 ? -9.498 -17.668 0.496 1.00 93.31 182 GLU A CA 1
ATOM 1528 C C . GLU A 1 182 ? -10.004 -17.052 1.803 1.00 93.31 182 GLU A C 1
ATOM 1530 O O . GLU A 1 182 ? -10.966 -17.549 2.387 1.00 93.31 182 GLU A O 1
ATOM 1535 N N . TYR A 1 183 ? -9.429 -15.919 2.215 1.00 93.75 183 TYR A N 1
ATOM 1536 C CA . TYR A 1 183 ? -9.917 -15.141 3.352 1.00 93.75 183 TYR A CA 1
ATOM 1537 C C . TYR A 1 183 ? -11.396 -14.757 3.185 1.00 93.75 183 TYR A C 1
ATOM 1539 O O . TYR A 1 183 ? -12.198 -14.999 4.089 1.00 93.75 183 TYR A O 1
ATOM 1547 N N . LEU A 1 184 ? -11.782 -14.222 2.022 1.00 93.00 184 LEU A N 1
ATOM 1548 C CA . LEU A 1 184 ? -13.163 -13.841 1.727 1.00 93.00 184 LEU A CA 1
ATOM 1549 C C . LEU A 1 184 ? -14.111 -15.045 1.744 1.00 93.00 184 LEU A C 1
ATOM 1551 O O . LEU A 1 184 ? -15.191 -14.955 2.324 1.00 93.00 184 LEU A O 1
ATOM 1555 N N . ARG A 1 185 ? -13.709 -16.177 1.155 1.00 93.25 185 ARG A N 1
ATOM 1556 C CA . ARG A 1 185 ? -14.498 -17.419 1.189 1.00 93.25 185 ARG A CA 1
ATOM 1557 C C . ARG A 1 185 ? -14.710 -17.904 2.617 1.00 93.25 185 ARG A C 1
ATOM 1559 O O . ARG A 1 185 ? -15.849 -18.130 3.006 1.00 93.25 185 ARG A O 1
ATOM 1566 N N . GLY A 1 186 ? -13.655 -17.939 3.429 1.00 94.00 186 GLY A N 1
ATOM 1567 C CA . GLY A 1 186 ? -13.760 -18.325 4.836 1.00 94.00 186 GLY A CA 1
ATOM 1568 C C . GLY A 1 186 ? -14.667 -17.393 5.648 1.00 94.00 186 GLY A C 1
ATOM 1569 O O . GLY A 1 186 ? -15.389 -17.853 6.528 1.00 94.00 186 GLY A O 1
ATOM 1570 N N . ARG A 1 187 ? -14.680 -16.085 5.348 1.00 93.81 187 ARG A N 1
ATOM 1571 C CA . ARG A 1 187 ? -15.622 -15.125 5.958 1.00 93.81 187 ARG A CA 1
ATOM 1572 C C . ARG A 1 187 ? -17.070 -15.449 5.584 1.00 93.81 187 ARG A C 1
ATOM 1574 O O . ARG A 1 187 ? -17.933 -15.438 6.457 1.00 93.81 187 ARG A O 1
ATOM 1581 N N . VAL A 1 188 ? -17.328 -15.768 4.315 1.00 93.38 188 VAL A N 1
ATOM 1582 C CA . VAL A 1 188 ? -18.663 -16.160 3.829 1.00 93.38 188 VAL A CA 1
ATOM 1583 C C . VAL A 1 188 ? -19.121 -17.475 4.465 1.00 93.38 188 VAL A C 1
ATOM 1585 O O . VAL A 1 188 ? -20.237 -17.544 4.972 1.00 93.38 188 VAL A O 1
ATOM 1588 N N . GLU A 1 189 ? -18.256 -18.487 4.526 1.00 93.75 189 GLU A N 1
ATOM 1589 C CA . GLU A 1 189 ? -18.551 -19.784 5.155 1.00 93.75 189 GLU A CA 1
ATOM 1590 C C . GLU A 1 189 ? -18.882 -19.642 6.648 1.00 93.75 189 GLU A C 1
ATOM 1592 O O . GLU A 1 189 ? -19.821 -20.264 7.146 1.00 93.75 189 GLU A O 1
ATOM 1597 N N . ARG A 1 190 ? -18.169 -18.756 7.358 1.00 94.75 190 ARG A N 1
ATOM 1598 C CA . ARG A 1 190 ? -18.454 -18.407 8.761 1.00 94.75 190 ARG A CA 1
ATOM 1599 C C . ARG A 1 190 ? -19.663 -17.482 8.942 1.00 94.75 190 ARG A C 1
ATOM 1601 O O . ARG A 1 190 ? -19.977 -17.127 10.075 1.00 94.75 190 ARG A O 1
ATOM 1608 N N . LYS A 1 191 ? -20.349 -17.094 7.861 1.00 91.75 191 LYS A N 1
ATOM 1609 C CA . LYS A 1 191 ? -21.467 -16.131 7.854 1.00 91.75 191 LYS A CA 1
ATOM 1610 C C . LYS A 1 191 ? -21.093 -14.745 8.396 1.00 91.75 191 LYS A C 1
ATOM 1612 O O . LYS A 1 191 ? -21.942 -14.003 8.880 1.00 91.75 191 LYS A O 1
ATOM 1617 N N . GLU A 1 192 ? -19.826 -14.359 8.275 1.00 91.56 192 GLU A N 1
ATOM 1618 C CA . GLU A 1 192 ? -19.305 -13.042 8.657 1.00 91.56 192 GLU A CA 1
ATOM 1619 C C . GLU A 1 192 ? -19.446 -12.043 7.491 1.00 91.56 192 GLU A C 1
ATOM 1621 O O . GLU A 1 192 ? -18.483 -11.403 7.058 1.00 91.56 192 GLU A O 1
ATOM 1626 N N . CYS A 1 193 ? -20.655 -11.949 6.932 1.00 90.88 193 CYS A N 1
ATOM 1627 C CA . CYS A 1 193 ? -20.980 -11.154 5.749 1.00 90.88 193 CYS A CA 1
ATOM 1628 C C . CYS A 1 193 ? -22.361 -10.497 5.871 1.00 90.88 193 CYS A C 1
ATOM 1630 O O . CYS A 1 193 ? -23.219 -10.953 6.625 1.00 90.88 193 CYS A O 1
ATOM 1632 N N . TYR A 1 194 ? -22.591 -9.445 5.088 1.00 88.62 194 TYR A N 1
ATOM 1633 C CA . TYR A 1 194 ? -23.826 -8.663 5.108 1.00 88.62 194 TYR A CA 1
ATOM 1634 C C . TYR A 1 194 ? -24.539 -8.718 3.756 1.00 88.62 194 TYR A C 1
ATOM 1636 O O . TYR A 1 194 ? -23.891 -8.713 2.709 1.00 88.62 194 TYR A O 1
ATOM 1644 N N . ILE A 1 195 ? -25.872 -8.702 3.760 1.00 85.75 195 ILE A N 1
ATOM 1645 C CA . ILE A 1 195 ? -26.646 -8.436 2.542 1.00 85.75 195 ILE A CA 1
ATOM 1646 C C . ILE A 1 195 ? -26.673 -6.915 2.318 1.00 85.75 195 ILE A C 1
ATOM 1648 O O . ILE A 1 195 ? -27.007 -6.170 3.245 1.00 85.75 195 ILE A O 1
ATOM 1652 N N . PRO A 1 196 ? -26.316 -6.424 1.119 1.00 82.00 196 PRO A N 1
ATOM 1653 C CA . PRO A 1 196 ? -26.348 -5.004 0.814 1.00 82.00 196 PRO A CA 1
ATOM 1654 C C . PRO A 1 196 ? -27.780 -4.462 0.874 1.00 82.00 196 PRO A C 1
ATOM 1656 O O . PRO A 1 196 ? -28.636 -4.855 0.089 1.00 82.00 196 PRO A O 1
ATOM 1659 N N . GLN A 1 197 ? -28.032 -3.511 1.774 1.00 76.00 197 GLN A N 1
ATOM 1660 C CA . GLN A 1 197 ? -29.357 -2.890 1.932 1.00 76.00 197 GLN A CA 1
ATOM 1661 C C . GLN A 1 197 ? -29.623 -1.745 0.945 1.00 76.00 197 GLN A C 1
ATOM 1663 O O . GLN A 1 197 ? -30.751 -1.272 0.843 1.00 76.00 197 GLN A O 1
ATOM 1668 N N . TYR A 1 198 ? -28.617 -1.314 0.177 1.00 65.94 198 TYR A N 1
ATOM 1669 C CA . TYR A 1 198 ? -28.753 -0.203 -0.772 1.00 65.94 198 TYR A CA 1
ATOM 1670 C C . TYR A 1 198 ? -29.663 -0.514 -1.975 1.00 65.94 198 TYR A C 1
ATOM 1672 O O . TYR A 1 198 ? -29.948 0.385 -2.756 1.00 65.94 198 TYR A O 1
ATOM 1680 N N . LEU A 1 199 ? -30.131 -1.761 -2.127 1.00 54.94 199 LEU A N 1
ATOM 1681 C CA . LEU A 1 199 ? -31.077 -2.165 -3.175 1.00 54.94 199 LEU A CA 1
ATOM 1682 C C . LEU A 1 199 ? -32.548 -2.160 -2.727 1.00 54.94 199 LEU A C 1
ATOM 1684 O O . LEU A 1 199 ? -33.407 -2.550 -3.508 1.00 54.94 199 LEU A O 1
ATOM 1688 N N . GLY A 1 200 ? -32.869 -1.750 -1.493 1.00 50.81 200 GLY A N 1
ATOM 1689 C CA . GLY A 1 200 ? -34.263 -1.565 -1.054 1.00 50.81 200 GLY A CA 1
ATOM 1690 C C . GLY A 1 200 ? -35.140 -2.830 -1.035 1.00 50.81 200 GLY A C 1
ATOM 1691 O O . GLY A 1 200 ? -36.321 -2.749 -0.714 1.00 50.81 200 GLY A O 1
ATOM 1692 N N . LEU A 1 201 ? -34.589 -4.009 -1.330 1.00 50.72 201 LEU A N 1
ATOM 1693 C CA . LEU A 1 201 ? -35.272 -5.291 -1.176 1.00 50.72 201 LEU A CA 1
ATOM 1694 C C . LEU A 1 201 ? -35.182 -5.696 0.296 1.00 50.72 201 LEU A C 1
ATOM 1696 O O . LEU A 1 201 ? -34.123 -6.089 0.780 1.00 50.72 201 LEU A O 1
ATOM 1700 N N . GLY A 1 202 ? -36.289 -5.512 1.019 1.00 46.25 202 GLY A N 1
ATOM 1701 C CA . GLY A 1 202 ? -36.424 -5.642 2.472 1.00 46.25 202 GLY A CA 1
ATOM 1702 C C . GLY A 1 202 ? -36.178 -7.043 3.040 1.00 46.25 202 GLY A C 1
ATOM 1703 O O . GLY A 1 202 ? -37.071 -7.632 3.638 1.00 46.25 202 GLY A O 1
ATOM 1704 N N . ILE A 1 203 ? -34.956 -7.558 2.919 1.00 50.47 203 ILE A N 1
ATOM 1705 C CA . ILE A 1 203 ? -34.524 -8.807 3.545 1.00 50.47 203 ILE A CA 1
ATOM 1706 C C . ILE A 1 203 ? -33.537 -8.457 4.662 1.00 50.47 203 ILE A C 1
ATOM 1708 O O . ILE A 1 203 ? -32.341 -8.256 4.447 1.00 50.47 203 ILE A O 1
ATOM 1712 N N . ARG A 1 204 ? -34.061 -8.349 5.888 1.00 42.81 204 ARG A N 1
ATOM 1713 C CA . ARG A 1 204 ? -33.259 -8.268 7.115 1.00 42.81 204 ARG A CA 1
ATOM 1714 C C . ARG A 1 204 ? -32.761 -9.671 7.459 1.00 42.81 204 ARG A C 1
ATOM 1716 O O . ARG A 1 204 ? -33.509 -10.449 8.039 1.00 42.81 204 ARG A O 1
ATOM 1723 N N . LEU A 1 205 ? -31.505 -9.985 7.148 1.00 49.62 205 LEU A N 1
ATOM 1724 C CA . LEU A 1 205 ? -30.808 -11.062 7.853 1.00 49.62 205 LEU A CA 1
ATOM 1725 C C . LEU A 1 205 ? -30.067 -10.489 9.061 1.00 49.62 205 LEU A C 1
ATOM 1727 O O . LEU A 1 205 ? -29.464 -9.416 8.995 1.00 49.62 205 LEU A O 1
ATOM 1731 N N . ALA A 1 206 ? -30.204 -11.201 10.177 1.00 44.31 206 ALA A N 1
ATOM 1732 C CA . ALA A 1 206 ? -29.739 -10.814 11.495 1.00 44.31 206 ALA A CA 1
ATOM 1733 C C . ALA A 1 206 ? -28.226 -10.562 11.511 1.00 44.31 206 ALA A C 1
ATOM 1735 O O . ALA A 1 206 ? -27.428 -11.390 11.073 1.00 44.31 206 ALA A O 1
ATOM 1736 N N . LYS A 1 207 ? -27.851 -9.407 12.062 1.00 43.00 207 LYS A N 1
ATOM 1737 C CA . LYS A 1 207 ? -26.490 -9.119 12.511 1.00 43.00 207 LYS A CA 1
ATOM 1738 C C . LYS A 1 207 ? -26.112 -10.192 13.547 1.00 43.00 207 LYS A C 1
ATOM 1740 O O . LYS A 1 207 ? -26.906 -10.384 14.468 1.00 43.00 207 LYS A O 1
ATOM 1745 N N . PRO A 1 208 ? -24.961 -10.883 13.448 1.00 42.19 208 PRO A N 1
ATOM 1746 C CA . PRO A 1 208 ? -24.483 -11.679 14.568 1.00 42.19 208 PRO A CA 1
ATOM 1747 C C . PRO A 1 208 ? -24.280 -10.736 15.757 1.00 42.19 208 PRO A C 1
ATOM 1749 O O . PRO A 1 208 ? -23.585 -9.720 15.663 1.00 42.19 208 PRO A O 1
ATOM 1752 N N . GLU A 1 209 ? -24.985 -11.038 16.838 1.00 45.69 209 GLU A N 1
ATOM 1753 C CA . GLU A 1 209 ? -24.970 -10.312 18.099 1.00 45.69 209 GLU A CA 1
ATOM 1754 C C . GLU A 1 209 ? -23.584 -10.493 18.735 1.00 45.69 209 GLU A C 1
ATOM 1756 O O . GLU A 1 209 ? -23.295 -11.466 19.420 1.00 45.69 209 GLU A O 1
ATOM 1761 N N . SER A 1 210 ? -22.672 -9.590 18.392 1.00 41.72 210 SER A N 1
ATOM 1762 C CA . SER A 1 210 ? -21.377 -9.428 19.039 1.00 41.72 210 SER A CA 1
ATOM 1763 C C . SER A 1 210 ? -21.392 -8.051 19.680 1.00 41.72 210 SER A C 1
ATOM 1765 O O . SER A 1 210 ? -21.287 -7.035 18.985 1.00 41.72 210 SER A O 1
ATOM 1767 N N . ASP A 1 211 ? -21.566 -8.041 20.998 1.00 48.81 211 ASP A N 1
ATOM 1768 C CA . ASP A 1 211 ? -21.552 -6.861 21.852 1.00 48.81 211 ASP A CA 1
ATOM 1769 C C . ASP A 1 211 ? -20.330 -5.960 21.601 1.00 48.81 211 ASP A C 1
ATOM 1771 O O . ASP A 1 211 ? -19.214 -6.422 21.360 1.00 48.81 211 ASP A O 1
ATOM 1775 N N . ASN A 1 212 ? -20.570 -4.649 21.720 1.00 47.50 212 ASN A N 1
ATOM 1776 C CA . ASN A 1 212 ? -19.604 -3.540 21.721 1.00 47.50 212 ASN A CA 1
ATOM 1777 C C . ASN A 1 212 ? -19.009 -3.081 20.375 1.00 47.50 212 ASN A C 1
ATOM 1779 O O . ASN A 1 212 ? -17.793 -3.041 20.184 1.00 47.50 212 ASN A O 1
ATOM 1783 N N . GLN A 1 213 ? -19.860 -2.560 19.484 1.00 37.06 213 GLN A N 1
ATOM 1784 C CA . GLN A 1 213 ? -19.446 -1.577 18.468 1.00 37.06 213 GLN A CA 1
ATOM 1785 C C . GLN A 1 213 ? -20.377 -0.350 18.524 1.00 37.06 213 GLN A C 1
ATOM 1787 O O . GLN A 1 213 ? -21.593 -0.530 18.641 1.00 37.06 213 GLN A O 1
ATOM 1792 N N . PRO A 1 214 ? -19.848 0.889 18.451 1.00 38.31 214 PRO A N 1
ATOM 1793 C CA . PRO A 1 214 ? -20.659 2.099 18.534 1.00 38.31 214 PRO A CA 1
ATOM 1794 C C . PRO A 1 214 ? -21.656 2.154 17.373 1.00 38.31 214 PRO A C 1
ATOM 1796 O O . PRO A 1 214 ? -21.289 2.009 16.206 1.00 38.31 214 PRO A O 1
ATOM 1799 N N . GLN A 1 215 ? -22.932 2.357 17.704 1.00 34.78 215 GLN A N 1
ATOM 1800 C CA . GLN A 1 215 ? -23.989 2.590 16.727 1.00 34.78 215 GLN A CA 1
ATOM 1801 C C . GLN A 1 215 ? -23.689 3.894 15.978 1.00 34.78 215 GLN A C 1
ATOM 1803 O O . GLN A 1 215 ? -23.837 4.984 16.526 1.00 34.78 215 GLN A O 1
ATOM 1808 N N . PHE A 1 216 ? -23.268 3.796 14.718 1.00 36.75 216 PHE A N 1
ATOM 1809 C CA . PHE A 1 216 ? -23.330 4.931 13.805 1.00 36.75 216 PHE A CA 1
ATOM 1810 C C . PHE A 1 216 ? -24.801 5.149 13.442 1.00 36.75 216 PHE A C 1
ATOM 1812 O O . PHE A 1 216 ? -25.355 4.458 12.587 1.00 36.75 216 PHE A O 1
ATOM 1819 N N . SER A 1 217 ? -25.452 6.093 14.120 1.00 33.09 217 SER A N 1
ATOM 1820 C CA . SER A 1 217 ? -26.757 6.596 13.708 1.00 33.09 217 SER A CA 1
ATOM 1821 C C . SER A 1 217 ? -26.577 7.418 12.434 1.00 33.09 217 SER A C 1
ATOM 1823 O O . SER A 1 217 ? -26.191 8.585 12.472 1.00 33.09 217 SER A O 1
ATOM 1825 N N . LEU A 1 218 ? -26.865 6.805 11.287 1.00 37.62 218 LEU A N 1
ATOM 1826 C CA . LEU A 1 218 ? -27.097 7.507 10.026 1.00 37.62 218 LEU A CA 1
ATOM 1827 C C . LEU A 1 218 ? -28.493 8.150 10.080 1.00 37.62 218 LEU A C 1
ATOM 1829 O O . LEU A 1 218 ? -29.429 7.751 9.396 1.00 37.62 218 LEU A O 1
ATOM 1833 N N . SER A 1 219 ? -28.652 9.122 10.975 1.00 34.59 219 SER A N 1
ATOM 1834 C CA . SER A 1 219 ? -29.805 10.012 11.007 1.00 34.59 219 SER A CA 1
ATOM 1835 C C . SER A 1 219 ? -29.438 11.271 10.234 1.00 34.59 219 SER A C 1
ATOM 1837 O O . SER A 1 219 ? -28.677 12.083 10.753 1.00 34.59 219 SER A O 1
ATOM 1839 N N . LEU A 1 220 ? -29.982 11.377 9.019 1.00 37.56 220 LEU A N 1
ATOM 1840 C CA . LEU A 1 220 ? -30.089 12.540 8.119 1.00 37.56 220 LEU A CA 1
ATOM 1841 C C . LEU A 1 220 ? -29.541 12.215 6.734 1.00 37.56 220 LEU A C 1
ATOM 1843 O O . LEU A 1 220 ? -28.422 12.572 6.394 1.00 37.56 220 LEU A O 1
ATOM 1847 N N . LEU A 1 221 ? -30.378 11.562 5.938 1.00 32.12 221 LEU A N 1
ATOM 1848 C CA . LEU A 1 221 ? -30.626 11.943 4.551 1.00 32.12 221 LEU A CA 1
ATOM 1849 C C . LEU A 1 221 ? -32.050 11.471 4.273 1.00 32.12 221 LEU A C 1
ATOM 1851 O O . LEU A 1 221 ? -32.311 10.312 3.961 1.00 32.12 221 LEU A O 1
ATOM 1855 N N . THR A 1 222 ? -32.982 12.371 4.575 1.00 35.47 222 THR A N 1
ATOM 1856 C CA . THR A 1 222 ? -34.380 12.261 4.185 1.00 35.47 222 THR A CA 1
ATOM 1857 C C . THR A 1 222 ? -34.459 12.006 2.692 1.00 35.47 222 THR A C 1
ATOM 1859 O O . THR A 1 222 ? -33.740 12.620 1.905 1.00 35.47 222 THR A O 1
ATOM 1862 N N . ALA A 1 223 ? -35.331 11.061 2.363 1.00 37.50 223 ALA A N 1
ATOM 1863 C CA . ALA A 1 223 ? -35.791 10.758 1.030 1.00 37.50 223 ALA A CA 1
ATOM 1864 C C . ALA A 1 223 ? -36.081 12.037 0.243 1.00 37.50 223 ALA A C 1
ATOM 1866 O O . ALA A 1 223 ? -36.875 12.855 0.692 1.00 37.50 223 ALA A O 1
ATOM 1867 N N . ASP A 1 224 ? -35.488 12.138 -0.939 1.00 29.86 224 ASP A N 1
ATOM 1868 C CA . ASP A 1 224 ? -36.212 12.635 -2.093 1.00 29.86 224 ASP A CA 1
ATOM 1869 C C . ASP A 1 224 ? -35.888 11.740 -3.284 1.00 29.86 224 ASP A C 1
ATOM 1871 O O . ASP A 1 224 ? -34.747 11.351 -3.545 1.00 29.86 224 ASP A O 1
ATOM 1875 N N . ALA A 1 225 ? -36.976 11.322 -3.911 1.00 37.56 225 ALA A N 1
ATOM 1876 C CA . ALA A 1 225 ? -37.069 10.379 -4.996 1.00 37.56 225 ALA A CA 1
ATOM 1877 C C . ALA A 1 225 ? -36.274 10.823 -6.224 1.00 37.56 225 ALA A C 1
ATOM 1879 O O . ALA A 1 225 ? -36.396 11.967 -6.646 1.00 37.56 225 ALA A O 1
ATOM 1880 N N . ILE A 1 226 ? -35.598 9.878 -6.880 1.00 28.48 226 ILE A N 1
ATOM 1881 C CA . ILE A 1 226 ? -35.448 9.909 -8.337 1.00 28.48 226 ILE A CA 1
ATOM 1882 C C . ILE A 1 226 ? -35.651 8.484 -8.848 1.00 28.48 226 ILE A C 1
ATOM 1884 O O . ILE A 1 226 ? -34.801 7.612 -8.677 1.00 28.48 226 ILE A O 1
ATOM 1888 N N . SER A 1 227 ? -36.821 8.264 -9.446 1.00 27.73 227 SER A N 1
ATOM 1889 C CA . SER A 1 227 ? -37.050 7.202 -10.417 1.00 27.73 227 SER A CA 1
ATOM 1890 C C . SER A 1 227 ? -36.392 7.601 -11.734 1.00 27.73 227 SER A C 1
ATOM 1892 O O . SER A 1 227 ? -36.809 8.619 -12.285 1.00 27.73 227 SER A O 1
ATOM 1894 N N . ILE A 1 228 ? -35.437 6.812 -12.228 1.00 31.03 228 ILE A N 1
ATOM 1895 C CA . ILE A 1 228 ? -35.250 6.444 -13.645 1.00 31.03 228 ILE A CA 1
ATOM 1896 C C . ILE A 1 228 ? -34.618 5.052 -13.648 1.00 31.03 228 ILE A C 1
ATOM 1898 O O . ILE A 1 228 ? -33.602 4.884 -12.937 1.00 31.03 228 ILE A O 1
#

Secondary structure (DSSP, 8-state):
---HHHHHHHHHHHHHHHHHHHHHHT--HHHHHHHHHHHHHHHHHHHHTT-----HHHHHHHHT-SS------SEEEEEEEETTEEEEEEEETTS------HHHHHHHHHHSTT-GGGTTS-TTTT-HHHHHHHHHHHHSTTSHHHHHHHHHHHHTTS----S-HHHHHHH--PPPPHHHHHHHHHHHHTT--B--GGG-----PPPP--S-----------------

Foldseek 3Di:
DPPPVVVVVVVLVVVLVVVLVCLQVQHFPVLVVLVVLLVLLVQVVCVVVVNDDDDPVSVVVCVPPPDNSPDDPQKDWDWDDDPPAIWIAIDGSPLCFDGPHNQVQLLCVQPVVRDLQQVLPDPVSSDPVSSVVSVVPSVDDPPSVVVVVVVVVVVVPVDDDPDVVVVVVVSRDRDTDPSVVVVVVVCVVVVVIDGDCPVVPPDDDDDPPDPDDDDPPPPDDDDDDDDD

Sequence (228 aa):
MIPISFLWVWFAGALLAQHTVYVRKDLTTIEDLSQGRFKRFKALEAYNKGESKLNPVQAWFLKRQKRPPNWSSGQRFVSIAHEDFRLVVEFTVFDNAYSLGWKRNLINLIFNENSHHKENEETQFYSNSKYLMALFMYFIPLVDLPLLASWRLHDSFVKAPDESDAKFYSRIRPKFNSTFNEYLRGRVERKECYIPQYLGLGIRLAKPESDNQPQFSLSLLTADAISI

Radius of gyration: 22.64 Å; chains: 1; bounding box: 66×44×56 Å

pLDDT: mean 73.24, std 17.97, range [27.73, 94.75]

Organism: NCBI:txid45513